Protein AF-X0UJM9-F1 (afdb_monomer_lite)

Radius of gyration: 63.52 Å; chains: 1; bounding box: 131×39×192 Å

InterPro domains:
  IPR027417 P-loop containing nucleoside triphosphate hydrolase [G3DSA:3.40.50.300] (201-277)

Structure (mmCIF, N/CA/C/O backbone):
data_AF-X0UJM9-F1
#
_entry.id   AF-X0UJM9-F1
#
loop_
_atom_site.group_PDB
_atom_site.id
_atom_site.type_symbol
_atom_site.label_atom_id
_atom_site.label_alt_id
_atom_site.label_comp_id
_atom_site.label_asym_id
_atom_site.label_entity_id
_atom_site.label_seq_id
_atom_site.pdbx_PDB_ins_code
_atom_site.Cartn_x
_atom_site.Cartn_y
_atom_site.Cartn_z
_atom_site.occupancy
_atom_site.B_iso_or_equiv
_atom_site.auth_seq_id
_atom_site.auth_comp_id
_atom_site.auth_asym_id
_atom_site.auth_atom_id
_atom_site.pdbx_PDB_model_num
ATOM 1 N N . GLN A 1 1 ? -66.227 -12.690 117.620 1.00 56.62 1 GLN A N 1
ATOM 2 C CA . GLN A 1 1 ? -66.095 -13.631 116.486 1.00 56.62 1 GLN A CA 1
ATOM 3 C C . GLN A 1 1 ? -66.477 -12.975 115.157 1.00 56.62 1 GLN A C 1
ATOM 5 O O . GLN A 1 1 ? -65.558 -12.687 114.407 1.00 56.62 1 GLN A O 1
ATOM 10 N N . LYS A 1 2 ? -67.734 -12.560 114.915 1.00 57.25 2 LYS A N 1
ATOM 11 C CA . LYS A 1 2 ? -68.152 -11.927 113.634 1.00 57.25 2 LYS A CA 1
ATOM 12 C C . LYS A 1 2 ? -67.331 -10.713 113.148 1.00 57.25 2 LYS A C 1
ATOM 14 O O . LYS A 1 2 ? -67.117 -10.568 111.952 1.00 57.25 2 LYS A O 1
ATOM 19 N N . ASN A 1 3 ? -66.859 -9.836 114.043 1.00 60.25 3 ASN A N 1
ATOM 20 C CA . ASN A 1 3 ? -66.036 -8.681 113.637 1.00 60.25 3 ASN A CA 1
ATOM 21 C C . ASN A 1 3 ? -64.613 -9.072 113.204 1.00 60.25 3 ASN A C 1
ATOM 23 O O . ASN A 1 3 ? -64.028 -8.394 112.372 1.00 60.25 3 ASN A O 1
ATOM 27 N N . GLN A 1 4 ? -64.075 -10.168 113.738 1.00 66.31 4 GLN A N 1
ATOM 28 C CA . GLN A 1 4 ? -62.715 -10.628 113.455 1.00 66.31 4 GLN A CA 1
ATOM 29 C C . GLN A 1 4 ? -62.668 -11.429 112.147 1.00 66.31 4 GLN A C 1
ATOM 31 O O . GLN A 1 4 ? -61.762 -11.242 111.348 1.00 66.31 4 GLN A O 1
ATOM 36 N N . GLU A 1 5 ? -63.718 -12.207 111.867 1.00 69.94 5 GLU A N 1
ATOM 37 C CA . GLU A 1 5 ? -63.948 -12.836 110.557 1.00 69.94 5 GLU A CA 1
ATOM 38 C C . GLU A 1 5 ? -64.121 -11.784 109.454 1.00 69.94 5 GLU A C 1
ATOM 40 O O . GLU A 1 5 ? -63.499 -11.879 108.401 1.00 69.94 5 GLU A O 1
ATOM 45 N N . ARG A 1 6 ? -64.888 -10.716 109.712 1.00 71.88 6 ARG A N 1
ATOM 46 C CA . ARG A 1 6 ? -65.046 -9.607 108.761 1.00 71.88 6 ARG A CA 1
ATOM 47 C C . ARG A 1 6 ? -63.727 -8.864 108.508 1.00 71.88 6 ARG A C 1
ATOM 49 O O . ARG A 1 6 ? -63.454 -8.498 107.369 1.00 71.88 6 ARG A O 1
ATOM 56 N N . GLN A 1 7 ? -62.902 -8.662 109.536 1.00 74.12 7 GLN A N 1
ATOM 57 C CA . GLN A 1 7 ? -61.575 -8.058 109.386 1.00 74.12 7 GLN A CA 1
ATOM 58 C C . GLN A 1 7 ? -60.640 -8.951 108.552 1.00 74.12 7 GLN A C 1
ATOM 60 O O . GLN A 1 7 ? -59.977 -8.441 107.656 1.00 74.12 7 GLN A O 1
ATOM 65 N N . ASN A 1 8 ? -60.655 -10.269 108.778 1.00 77.06 8 ASN A N 1
ATOM 66 C CA . ASN A 1 8 ? -59.865 -11.230 108.001 1.00 77.06 8 ASN A CA 1
ATOM 67 C C . ASN A 1 8 ? -60.304 -11.278 106.530 1.00 77.06 8 ASN A C 1
ATOM 69 O O . ASN A 1 8 ? -59.461 -11.162 105.650 1.00 77.06 8 ASN A O 1
ATOM 73 N N . THR A 1 9 ? -61.612 -11.315 106.247 1.00 77.19 9 THR A N 1
ATOM 74 C CA . THR A 1 9 ? -62.108 -11.266 104.854 1.00 77.19 9 THR A CA 1
ATOM 75 C C . THR A 1 9 ? -61.757 -9.954 104.142 1.00 77.19 9 THR A C 1
ATOM 77 O O . THR A 1 9 ? -61.525 -9.947 102.939 1.00 77.19 9 THR A O 1
ATOM 80 N N . LEU A 1 10 ? -61.687 -8.826 104.861 1.00 76.25 10 LEU A N 1
ATOM 81 C CA . LEU A 1 10 ? -61.260 -7.546 104.285 1.00 76.25 10 LEU A CA 1
ATOM 82 C C . LEU A 1 10 ? -59.763 -7.528 103.951 1.00 76.25 10 LEU A C 1
ATOM 84 O O . LEU A 1 10 ? -59.387 -6.917 102.953 1.00 76.25 10 LEU A O 1
ATOM 88 N N . VAL A 1 11 ? -58.932 -8.190 104.762 1.00 81.56 11 VAL A N 1
ATOM 89 C CA . VAL A 1 11 ? -57.497 -8.363 104.492 1.00 81.56 11 VAL A CA 1
ATOM 90 C C . VAL A 1 11 ? -57.291 -9.293 103.295 1.00 81.56 11 VAL A C 1
ATOM 92 O O . VAL A 1 11 ? -56.603 -8.899 102.363 1.00 81.56 11 VAL A O 1
ATOM 95 N N . GLU A 1 12 ? -57.985 -10.432 103.235 1.00 82.06 12 GLU A N 1
ATOM 96 C CA . GLU A 1 12 ? -57.931 -11.358 102.089 1.00 82.06 12 GLU A CA 1
ATOM 97 C C . GLU A 1 12 ? -58.399 -10.696 100.780 1.00 82.06 12 GLU A C 1
ATOM 99 O O . GLU A 1 12 ? -57.785 -10.868 99.730 1.00 82.06 12 GLU A O 1
ATOM 104 N N . ILE A 1 13 ? -59.456 -9.874 100.819 1.00 81.88 13 ILE A N 1
ATOM 105 C CA . ILE A 1 13 ? -59.909 -9.102 99.648 1.00 81.88 13 ILE A CA 1
ATOM 106 C C . ILE A 1 13 ? -58.863 -8.059 99.231 1.00 81.88 13 ILE A C 1
ATOM 108 O O . ILE A 1 13 ? -58.714 -7.791 98.038 1.00 81.88 13 ILE A O 1
ATOM 112 N N . ALA A 1 14 ? -58.167 -7.432 100.182 1.00 80.62 14 ALA A N 1
ATOM 113 C CA . ALA A 1 14 ? -57.110 -6.470 99.881 1.00 80.62 14 ALA A CA 1
ATOM 114 C C . ALA A 1 14 ? -55.867 -7.153 99.286 1.00 80.62 14 ALA A C 1
ATOM 116 O O . ALA A 1 14 ? -55.300 -6.627 98.329 1.00 80.62 14 ALA A O 1
ATOM 117 N N . GLU A 1 15 ? -55.494 -8.329 99.794 1.00 83.44 15 GLU A N 1
ATOM 118 C CA . GLU A 1 15 ? -54.416 -9.170 99.263 1.00 83.44 15 GLU A CA 1
ATOM 119 C C . GLU A 1 15 ? -54.742 -9.655 97.846 1.00 83.44 15 GLU A C 1
ATOM 121 O O . GLU A 1 15 ? -53.976 -9.382 96.925 1.00 83.44 15 GLU A O 1
ATOM 126 N N . LEU A 1 16 ? -55.930 -10.225 97.620 1.00 84.00 16 LEU A N 1
ATOM 127 C CA . LEU A 1 16 ? -56.379 -10.645 96.287 1.00 84.00 16 LEU A CA 1
ATOM 128 C C . LEU A 1 16 ? -56.470 -9.473 95.298 1.00 84.00 16 LEU A C 1
ATOM 130 O O . LEU A 1 16 ? -56.149 -9.627 94.122 1.00 84.00 16 LEU A O 1
ATOM 134 N N . LYS A 1 17 ? -56.879 -8.277 95.748 1.00 85.06 17 LYS A N 1
ATOM 135 C CA . LYS A 1 17 ? -56.858 -7.065 94.909 1.00 85.06 17 LYS A CA 1
ATOM 136 C C . LYS A 1 17 ? -55.439 -6.614 94.573 1.00 85.06 17 LYS A C 1
ATOM 138 O O . LYS A 1 17 ? -55.214 -6.144 93.461 1.00 85.06 17 LYS A O 1
ATOM 143 N N . ALA A 1 18 ? -54.500 -6.728 95.509 1.00 85.06 18 ALA A N 1
ATOM 144 C CA . ALA A 1 18 ? -53.099 -6.401 95.272 1.00 85.06 18 ALA A CA 1
ATOM 145 C C . ALA A 1 18 ? -52.445 -7.404 94.308 1.00 85.06 18 ALA A C 1
ATOM 147 O O . ALA A 1 18 ? -51.739 -6.985 93.392 1.00 85.06 18 ALA A O 1
ATOM 148 N N . GLU A 1 19 ? -52.734 -8.698 94.456 1.00 87.12 19 GLU A N 1
ATOM 149 C CA . GLU A 1 19 ? -52.296 -9.756 93.538 1.00 87.12 19 GLU A CA 1
ATOM 150 C C . GLU A 1 19 ? -52.898 -9.586 92.139 1.00 87.12 19 GLU A C 1
ATOM 152 O O . GLU A 1 19 ? -52.181 -9.684 91.143 1.00 87.12 19 GLU A O 1
ATOM 157 N N . PHE A 1 20 ? -54.188 -9.250 92.044 1.00 87.62 20 PHE A N 1
ATOM 158 C CA . PHE A 1 20 ? -54.844 -8.956 90.771 1.00 87.62 20 PHE A CA 1
ATOM 159 C C . PHE A 1 20 ? -54.223 -7.733 90.085 1.00 87.62 20 PHE A C 1
ATOM 161 O O . PHE A 1 20 ? -53.861 -7.812 88.916 1.00 87.62 20 PHE A O 1
ATOM 168 N N . ALA A 1 21 ? -54.006 -6.636 90.817 1.00 86.69 21 ALA A N 1
ATOM 169 C CA . ALA A 1 21 ? -53.351 -5.443 90.280 1.00 86.69 21 ALA A CA 1
ATOM 170 C C . ALA A 1 21 ? -51.884 -5.700 89.882 1.00 86.69 21 ALA A C 1
ATOM 172 O O . ALA A 1 21 ? -51.385 -5.105 88.927 1.00 86.69 21 ALA A O 1
ATOM 173 N N . ALA A 1 22 ? -51.177 -6.580 90.597 1.00 88.00 22 ALA A N 1
ATOM 174 C CA . ALA A 1 22 ? -49.827 -7.004 90.235 1.00 88.00 22 ALA A CA 1
ATOM 175 C C . ALA A 1 22 ? -49.824 -7.849 88.951 1.00 88.00 22 ALA A C 1
ATOM 177 O O . ALA A 1 22 ? -48.997 -7.611 88.072 1.00 88.00 22 ALA A O 1
ATOM 178 N N . SER A 1 23 ? -50.773 -8.779 88.813 1.00 84.69 23 SER A N 1
ATOM 179 C CA . SER A 1 23 ? -50.968 -9.585 87.604 1.00 84.69 23 SER A CA 1
ATOM 180 C C . SER A 1 23 ? -51.372 -8.720 86.405 1.00 84.69 23 SER A C 1
ATOM 182 O O . SER A 1 23 ? -50.768 -8.833 85.342 1.00 84.69 23 SER A O 1
ATOM 184 N N . GLU A 1 24 ? -52.298 -7.769 86.574 1.00 90.19 24 GLU A N 1
ATOM 185 C CA . GLU A 1 24 ? -52.669 -6.813 85.521 1.00 90.19 24 GLU A CA 1
ATOM 186 C C . GLU A 1 24 ? -51.458 -6.009 85.038 1.00 90.19 24 GLU A C 1
ATOM 188 O O . GLU A 1 24 ? -51.195 -5.975 83.835 1.00 90.19 24 GLU A O 1
ATOM 193 N N . ARG A 1 25 ? -50.649 -5.459 85.955 1.00 88.62 25 ARG A N 1
ATOM 194 C CA . ARG A 1 25 ? -49.406 -4.756 85.595 1.00 88.62 25 ARG A CA 1
ATOM 195 C C . ARG A 1 25 ? -48.421 -5.659 84.857 1.00 88.62 25 ARG A C 1
ATOM 197 O O . ARG A 1 25 ? -47.847 -5.230 83.861 1.00 88.62 25 ARG A O 1
ATOM 204 N N . GLN A 1 26 ? -48.255 -6.909 85.292 1.00 90.31 26 GLN A N 1
ATOM 205 C CA . GLN A 1 26 ? -47.412 -7.879 84.588 1.00 90.31 26 GLN A CA 1
ATOM 206 C C . GLN A 1 26 ? -47.940 -8.180 83.180 1.00 90.31 26 GLN A C 1
ATOM 208 O O . GLN A 1 26 ? -47.148 -8.274 82.243 1.00 90.31 26 GLN A O 1
ATOM 213 N N . THR A 1 27 ? -49.260 -8.287 82.995 1.00 91.00 27 THR A N 1
ATOM 214 C CA . THR A 1 27 ? -49.851 -8.491 81.665 1.00 91.00 27 THR A CA 1
ATOM 215 C C . THR A 1 27 ? -49.714 -7.262 80.768 1.00 91.00 27 THR A C 1
ATOM 217 O O . THR A 1 27 ? -49.455 -7.420 79.577 1.00 91.00 27 THR A O 1
ATOM 220 N N . GLU A 1 28 ? -49.831 -6.045 81.304 1.00 91.94 28 GLU A N 1
ATOM 221 C CA . GLU A 1 28 ? -49.600 -4.807 80.549 1.00 91.94 28 GLU A CA 1
ATOM 222 C C . GLU A 1 28 ? -48.129 -4.633 80.167 1.00 91.94 28 GLU A C 1
ATOM 224 O O . GLU A 1 28 ? -47.830 -4.289 79.024 1.00 91.94 28 GLU A O 1
ATOM 229 N N . GLU A 1 29 ? -47.197 -4.921 81.076 1.00 91.62 29 GLU A N 1
ATOM 230 C CA . GLU A 1 29 ? -45.766 -4.926 80.769 1.00 91.62 29 GLU A CA 1
ATOM 231 C C . GLU A 1 29 ? -45.414 -5.991 79.727 1.00 91.62 29 GLU A C 1
ATOM 233 O O . GLU A 1 29 ? -44.654 -5.714 78.798 1.00 91.62 29 GLU A O 1
ATOM 238 N N . ALA A 1 30 ? -45.989 -7.193 79.837 1.00 90.50 30 ALA A N 1
ATOM 239 C CA . ALA A 1 30 ? -45.804 -8.254 78.854 1.00 90.50 30 ALA A CA 1
ATOM 240 C C . ALA A 1 30 ? -46.363 -7.858 77.480 1.00 90.50 30 ALA A C 1
ATOM 242 O O . ALA A 1 30 ? -45.681 -8.063 76.477 1.00 90.50 30 ALA A O 1
ATOM 243 N N . LYS A 1 31 ? -47.548 -7.232 77.424 1.00 93.19 31 LYS A N 1
ATOM 244 C CA . LYS A 1 31 ? -48.132 -6.701 76.180 1.00 93.19 31 LYS A CA 1
ATOM 245 C C . LYS A 1 31 ? -47.245 -5.634 75.544 1.00 93.19 31 LYS A C 1
ATOM 247 O O . LYS A 1 31 ? -46.933 -5.754 74.366 1.00 93.19 31 LYS A O 1
ATOM 252 N N . ARG A 1 32 ? -46.758 -4.657 76.319 1.00 92.25 32 ARG A N 1
ATOM 253 C CA . ARG A 1 32 ? -45.839 -3.620 75.811 1.00 92.25 32 ARG A CA 1
ATOM 254 C C . ARG A 1 32 ? -44.532 -4.207 75.286 1.00 92.25 32 ARG A C 1
ATOM 256 O O . ARG A 1 32 ? -44.039 -3.771 74.252 1.00 92.25 32 ARG A O 1
ATOM 263 N N . ARG A 1 33 ? -43.973 -5.217 75.965 1.00 92.81 33 ARG A N 1
ATOM 264 C CA . ARG A 1 33 ? -42.797 -5.945 75.458 1.00 92.81 33 ARG A CA 1
ATOM 265 C C . ARG A 1 33 ? -43.118 -6.665 74.152 1.00 92.81 33 ARG A C 1
ATOM 267 O O . ARG A 1 33 ? -42.305 -6.627 73.241 1.00 92.81 33 ARG A O 1
ATOM 274 N N . MET A 1 34 ? -44.286 -7.298 74.053 1.00 92.38 34 MET A N 1
ATOM 275 C CA . MET A 1 34 ? -44.713 -8.014 72.851 1.00 92.38 34 MET A CA 1
ATOM 276 C C . MET A 1 34 ? -44.910 -7.071 71.656 1.00 92.38 34 MET A C 1
ATOM 278 O O . MET A 1 34 ? -44.472 -7.400 70.558 1.00 92.38 34 MET A O 1
ATOM 282 N N . GLU A 1 35 ? -45.480 -5.883 71.876 1.00 94.00 35 GLU A N 1
ATOM 283 C CA . GLU A 1 35 ? -45.574 -4.816 70.868 1.00 94.00 35 GLU A CA 1
ATOM 284 C C . GLU A 1 35 ? -44.183 -4.331 70.434 1.00 94.00 35 GLU A C 1
ATOM 286 O O . GLU A 1 35 ? -43.892 -4.317 69.242 1.00 94.00 35 GLU A O 1
ATOM 291 N N . MET A 1 36 ? -43.275 -4.054 71.379 1.00 91.62 36 MET A N 1
ATOM 292 C CA . MET A 1 36 ? -41.888 -3.681 71.058 1.00 91.62 36 MET A CA 1
ATOM 293 C C . MET A 1 36 ? -41.146 -4.765 70.263 1.00 91.62 36 MET A C 1
ATOM 295 O O . MET A 1 36 ? -40.407 -4.448 69.332 1.00 91.62 36 MET A O 1
ATOM 299 N N . PHE A 1 37 ? -41.330 -6.044 70.608 1.00 92.25 37 PHE A N 1
ATOM 300 C CA . PHE A 1 37 ? -40.738 -7.153 69.858 1.00 92.25 37 PHE A CA 1
ATOM 301 C C . PHE A 1 37 ? -41.329 -7.269 68.452 1.00 92.25 37 PHE A C 1
ATOM 303 O O . PHE A 1 37 ? -40.573 -7.466 67.507 1.00 92.25 37 PHE A O 1
ATOM 310 N N . SER A 1 38 ? -42.645 -7.102 68.302 1.00 93.62 38 SER A N 1
ATOM 311 C CA . SER A 1 38 ? -43.326 -7.056 67.001 1.00 93.62 38 SER A CA 1
ATOM 312 C C . SER A 1 38 ? -42.773 -5.938 66.114 1.00 93.62 38 SER A C 1
ATOM 314 O O . SER A 1 38 ? -42.437 -6.178 64.953 1.00 93.62 38 SER A O 1
ATOM 316 N N . ASP A 1 39 ? -42.635 -4.730 66.662 1.00 93.50 39 ASP A N 1
ATOM 317 C CA . ASP A 1 39 ? -42.118 -3.573 65.929 1.00 93.50 39 ASP A CA 1
ATOM 318 C C . ASP A 1 39 ? -40.651 -3.774 65.530 1.00 93.50 39 ASP A C 1
ATOM 320 O O . ASP A 1 39 ? -40.285 -3.536 64.377 1.00 93.50 39 ASP A O 1
ATOM 324 N N . SER A 1 40 ? -39.827 -4.305 66.439 1.00 92.25 40 SER A N 1
ATOM 325 C CA . SER A 1 40 ? -38.435 -4.664 66.148 1.00 92.25 40 SER A CA 1
ATOM 326 C C . SER A 1 40 ? -38.328 -5.754 65.077 1.00 92.25 40 SER A C 1
ATOM 328 O O . SER A 1 40 ? -37.468 -5.664 64.202 1.00 92.25 40 SER A O 1
ATOM 330 N N . GLU A 1 41 ? -39.198 -6.766 65.100 1.00 93.81 41 GLU A N 1
ATOM 331 C CA . GLU A 1 41 ? -39.221 -7.830 64.093 1.00 93.81 41 GLU A CA 1
ATOM 332 C C . GLU A 1 41 ? -39.653 -7.285 62.721 1.00 93.81 41 GLU A C 1
ATOM 334 O O . GLU A 1 41 ? -39.105 -7.671 61.685 1.00 93.81 41 GLU A O 1
ATOM 339 N N . ALA A 1 42 ? -40.610 -6.353 62.699 1.00 93.56 42 ALA A N 1
ATOM 340 C CA . ALA A 1 42 ? -41.046 -5.675 61.485 1.00 93.56 42 ALA A CA 1
ATOM 341 C C . ALA A 1 42 ? -39.942 -4.780 60.900 1.00 93.56 42 ALA A C 1
ATOM 343 O O . ALA A 1 42 ? -39.724 -4.788 59.686 1.00 93.56 42 ALA A O 1
ATOM 344 N N . GLU A 1 43 ? -39.225 -4.035 61.742 1.00 93.50 43 GLU A N 1
ATOM 345 C CA . GLU A 1 43 ? -38.093 -3.207 61.327 1.00 93.50 43 GLU A CA 1
ATOM 346 C C . GLU A 1 43 ? -36.944 -4.069 60.789 1.00 93.50 43 GLU A C 1
ATOM 348 O O . GLU A 1 43 ? -36.417 -3.793 59.711 1.00 93.50 43 GLU A O 1
ATOM 353 N N . GLN A 1 44 ? -36.636 -5.183 61.456 1.00 93.25 44 GLN A N 1
ATOM 354 C CA . GLN A 1 44 ? -35.601 -6.114 61.013 1.00 93.25 44 GLN A CA 1
ATOM 355 C C . GLN A 1 44 ? -35.953 -6.810 59.690 1.00 93.25 44 GLN A C 1
ATOM 357 O O . GLN A 1 44 ? -35.100 -6.952 58.818 1.00 93.25 44 GLN A O 1
ATOM 362 N N . LYS A 1 45 ? -37.225 -7.168 59.471 1.00 94.19 45 LYS A N 1
ATOM 363 C CA . LYS A 1 45 ? -37.685 -7.683 58.168 1.00 94.19 45 LYS A CA 1
ATOM 364 C C . LYS A 1 45 ? -37.548 -6.645 57.053 1.00 94.19 45 LYS A C 1
ATOM 366 O O . LYS A 1 45 ? -37.216 -7.007 55.925 1.00 94.19 45 LYS A O 1
ATOM 371 N N . ARG A 1 46 ? -37.794 -5.360 57.341 1.00 94.12 46 ARG A N 1
ATOM 372 C CA . ARG A 1 46 ? -37.624 -4.273 56.359 1.00 94.12 46 ARG A CA 1
ATOM 373 C C . ARG A 1 46 ? -36.158 -4.058 55.999 1.00 94.12 46 ARG A C 1
ATOM 375 O O . ARG A 1 46 ? -35.854 -3.930 54.816 1.00 94.12 46 ARG A O 1
ATOM 382 N N . THR A 1 47 ? -35.261 -4.043 56.984 1.00 94.00 47 THR A N 1
ATOM 383 C CA . THR A 1 47 ? -33.821 -3.883 56.732 1.00 94.00 47 THR A CA 1
ATOM 384 C C . THR A 1 47 ? -33.244 -5.088 55.996 1.00 94.00 47 THR A C 1
ATOM 386 O O . THR A 1 47 ? -32.472 -4.909 55.058 1.00 94.00 47 THR A O 1
ATOM 389 N N . GLU A 1 48 ? -33.677 -6.307 56.327 1.00 94.38 48 GLU A N 1
ATOM 390 C CA . GLU A 1 48 ? -33.268 -7.513 55.605 1.00 94.38 48 GLU A CA 1
ATOM 391 C C . GLU A 1 48 ? -33.770 -7.506 54.152 1.00 94.38 48 GLU A C 1
ATOM 393 O O . GLU A 1 48 ? -33.019 -7.843 53.238 1.00 94.38 48 GLU A O 1
ATOM 398 N N . ALA A 1 49 ? -35.013 -7.077 53.910 1.00 94.19 49 ALA A N 1
ATOM 399 C CA . ALA A 1 49 ? -35.544 -6.936 52.556 1.00 94.19 49 ALA A CA 1
ATOM 400 C C . ALA A 1 49 ? -34.775 -5.885 51.735 1.00 94.19 49 ALA A C 1
ATOM 402 O O . ALA A 1 49 ? -34.456 -6.141 50.574 1.00 94.19 49 ALA A O 1
ATOM 403 N N . ALA A 1 50 ? -34.436 -4.740 52.338 1.00 94.69 50 ALA A N 1
ATOM 404 C CA . ALA A 1 50 ? -33.622 -3.710 51.696 1.00 94.69 50 ALA A CA 1
ATOM 405 C C . ALA A 1 50 ? -32.216 -4.232 51.354 1.00 94.69 50 ALA A C 1
ATOM 407 O O . ALA A 1 50 ? -31.785 -4.121 50.209 1.00 94.69 50 ALA A O 1
ATOM 408 N N . ALA A 1 51 ? -31.549 -4.899 52.302 1.00 93.81 51 ALA A N 1
ATOM 409 C CA . ALA A 1 51 ? -30.233 -5.496 52.083 1.00 93.81 51 ALA A CA 1
ATOM 410 C C . ALA A 1 51 ? -30.256 -6.590 51.000 1.00 93.81 51 ALA A C 1
ATOM 412 O O . ALA A 1 51 ? -29.336 -6.684 50.190 1.00 93.81 51 ALA A O 1
ATOM 413 N N . ARG A 1 52 ? -31.320 -7.405 50.941 1.00 95.25 52 ARG A N 1
ATOM 414 C CA . ARG A 1 52 ? -31.505 -8.402 49.872 1.00 95.25 52 ARG A CA 1
ATOM 415 C C . ARG A 1 52 ? -31.681 -7.749 48.504 1.00 95.25 52 ARG A C 1
ATOM 417 O O . ARG A 1 52 ? -31.118 -8.250 47.535 1.00 95.25 52 ARG A O 1
ATOM 424 N N . TYR A 1 53 ? -32.432 -6.652 48.422 1.00 94.75 53 TYR A N 1
ATOM 425 C CA . TYR A 1 53 ? -32.613 -5.913 47.173 1.00 94.75 53 TYR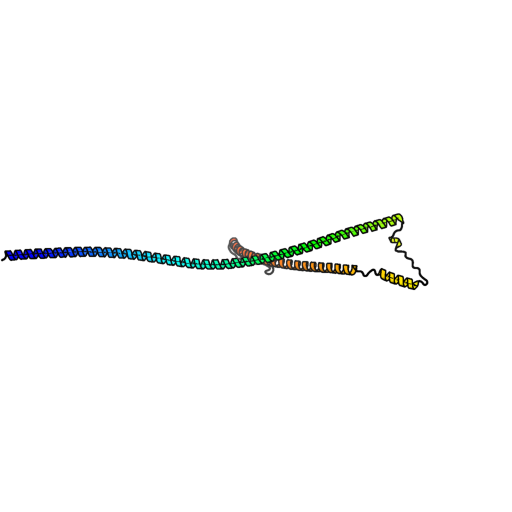 A CA 1
ATOM 426 C C . TYR A 1 53 ? -31.293 -5.300 46.688 1.00 94.75 53 TYR A C 1
ATOM 428 O O . TYR A 1 53 ? -30.920 -5.495 45.534 1.00 94.75 53 TYR A O 1
ATOM 436 N N . GLU A 1 54 ? -30.542 -4.642 47.575 1.00 95.38 54 GLU A N 1
ATOM 437 C CA . GLU A 1 54 ? -29.219 -4.087 47.253 1.00 95.38 54 GLU A CA 1
ATOM 438 C C . GLU A 1 54 ? -28.227 -5.175 46.818 1.00 95.38 54 GLU A C 1
ATOM 440 O O . GLU A 1 54 ? -27.493 -4.992 45.847 1.00 95.38 54 GLU A O 1
ATOM 445 N N . ALA A 1 55 ? -28.231 -6.335 47.482 1.00 94.56 55 ALA A N 1
ATOM 446 C CA . ALA A 1 55 ? -27.392 -7.467 47.094 1.00 94.56 55 ALA A CA 1
ATOM 447 C C . ALA A 1 55 ? -27.760 -8.016 45.705 1.00 94.56 55 ALA A C 1
ATOM 449 O O . ALA A 1 55 ? -26.873 -8.375 44.928 1.00 94.56 55 ALA A O 1
ATOM 450 N N . GLN A 1 56 ? -29.053 -8.067 45.376 1.00 95.81 56 GLN A N 1
ATOM 451 C CA . GLN A 1 56 ? -29.520 -8.515 44.067 1.00 95.81 56 GLN A CA 1
ATOM 452 C C . GLN A 1 56 ? -29.142 -7.522 42.959 1.00 95.81 56 GLN A C 1
ATOM 454 O O . GLN A 1 56 ? -28.670 -7.946 41.904 1.00 95.81 56 GLN A O 1
ATOM 459 N N . ASP A 1 57 ? -29.286 -6.219 43.206 1.00 95.94 57 ASP A N 1
ATOM 460 C CA . ASP A 1 57 ? -28.899 -5.168 42.259 1.00 95.94 57 ASP A CA 1
ATOM 461 C C . ASP A 1 57 ? -27.377 -5.152 42.028 1.00 95.94 57 ASP A C 1
ATOM 463 O O . ASP A 1 57 ? -26.904 -5.136 40.889 1.00 95.94 57 ASP A O 1
ATOM 467 N N . ALA A 1 58 ? -26.589 -5.287 43.101 1.00 94.56 58 ALA A N 1
ATOM 468 C CA . ALA A 1 58 ? -25.138 -5.426 43.012 1.00 94.56 58 ALA A CA 1
ATOM 469 C C . ALA A 1 58 ? -24.725 -6.679 42.220 1.00 94.56 58 ALA A C 1
ATOM 471 O O . ALA A 1 58 ? -23.828 -6.601 41.380 1.00 94.56 58 ALA A O 1
ATOM 472 N N . SER A 1 59 ? -25.394 -7.818 42.437 1.00 95.75 59 SER A N 1
ATOM 473 C CA . SER A 1 59 ? -25.150 -9.050 41.674 1.00 95.75 59 SER A CA 1
ATOM 474 C C . SER A 1 59 ? -25.442 -8.863 40.185 1.00 95.75 59 SER A C 1
ATOM 476 O O . SER A 1 59 ? -24.618 -9.233 39.350 1.00 95.75 59 SER A O 1
ATOM 478 N N . ALA A 1 60 ? -26.571 -8.235 39.841 1.00 95.62 60 ALA A N 1
ATOM 479 C CA . ALA A 1 60 ? -26.921 -7.943 38.453 1.00 95.62 60 ALA A CA 1
ATOM 480 C C . ALA A 1 60 ? -25.886 -7.017 37.791 1.00 95.62 60 ALA A C 1
ATOM 482 O O . ALA A 1 60 ? -25.479 -7.242 36.649 1.00 95.62 60 ALA A O 1
ATOM 483 N N . LYS A 1 61 ? -25.389 -6.012 38.525 1.00 95.56 61 LYS A N 1
ATOM 484 C CA . LYS A 1 61 ? -24.342 -5.113 38.027 1.00 95.56 61 LYS A CA 1
ATOM 485 C C . LYS A 1 61 ? -23.008 -5.825 37.814 1.00 95.56 61 LYS A C 1
ATOM 487 O O . LYS A 1 61 ? -22.317 -5.545 36.834 1.00 95.56 61 LYS A O 1
ATOM 492 N N . ILE A 1 62 ? -22.645 -6.749 38.703 1.00 95.81 62 ILE A N 1
ATOM 493 C CA . ILE A 1 62 ? -21.445 -7.580 38.552 1.00 95.81 62 ILE A CA 1
ATOM 494 C C . ILE A 1 62 ? -21.560 -8.446 37.297 1.00 95.81 62 ILE A C 1
ATOM 496 O O . ILE A 1 62 ? -20.615 -8.488 36.511 1.00 95.81 62 ILE A O 1
ATOM 500 N N . GLU A 1 63 ? -22.701 -9.094 37.063 1.00 95.44 63 GLU A N 1
ATOM 501 C CA . GLU A 1 63 ? -22.920 -9.906 35.859 1.00 95.44 63 GLU A CA 1
ATOM 502 C C . GLU A 1 63 ? -22.810 -9.073 34.574 1.00 95.44 63 GLU A C 1
ATOM 504 O O . GLU A 1 63 ? -22.108 -9.470 33.639 1.00 95.44 63 GLU A O 1
ATOM 509 N N . GLU A 1 64 ? -23.419 -7.884 34.548 1.00 95.38 64 GLU A N 1
ATOM 510 C CA . GLU A 1 64 ? -23.327 -6.951 33.419 1.00 95.38 64 GLU A CA 1
ATOM 511 C C . GLU A 1 64 ? -21.871 -6.547 33.137 1.00 95.38 64 GLU A C 1
ATOM 513 O O . GLU A 1 64 ? -21.399 -6.642 32.000 1.00 95.38 64 GLU A O 1
ATOM 518 N N . LEU A 1 65 ? -21.129 -6.144 34.175 1.00 95.25 65 LEU A N 1
ATOM 519 C CA . LEU A 1 65 ? -19.724 -5.757 34.049 1.00 95.25 65 LEU A CA 1
ATOM 520 C C . LEU A 1 65 ? -18.850 -6.931 33.603 1.00 95.25 65 LEU A C 1
ATOM 522 O O . LEU A 1 65 ? -17.978 -6.753 32.754 1.00 95.25 65 LEU A O 1
ATOM 526 N N . THR A 1 66 ? -19.102 -8.133 34.120 1.00 96.19 66 THR A N 1
ATOM 527 C CA . THR A 1 66 ? -18.348 -9.340 33.754 1.00 96.19 66 THR A CA 1
ATOM 528 C C . THR A 1 66 ? -18.576 -9.697 32.284 1.00 96.19 66 THR A C 1
ATOM 530 O O . THR A 1 66 ? -17.621 -9.973 31.556 1.00 96.19 66 THR A O 1
ATOM 533 N N . CYS A 1 67 ? -19.822 -9.601 31.807 1.00 95.75 67 CYS A N 1
ATOM 534 C CA . CYS A 1 67 ? -20.153 -9.766 30.393 1.00 95.75 67 CYS A CA 1
ATOM 535 C C . CYS A 1 67 ? -19.444 -8.712 29.522 1.00 95.75 67 CYS A C 1
ATOM 537 O O . CYS A 1 67 ? -18.814 -9.053 28.517 1.00 95.75 67 CYS A O 1
ATOM 539 N N . GLY A 1 68 ? -19.465 -7.442 29.942 1.00 96.25 68 GLY A N 1
ATOM 540 C CA . GLY A 1 68 ? -18.763 -6.359 29.251 1.00 96.25 68 GLY A CA 1
ATOM 541 C C . GLY A 1 68 ? -17.245 -6.568 29.183 1.00 96.25 68 GLY A C 1
ATOM 542 O O . GLY A 1 68 ? -16.632 -6.335 28.139 1.00 96.25 68 GLY A O 1
ATOM 543 N N . MET A 1 69 ? -16.629 -7.066 30.259 1.00 95.19 69 MET A N 1
ATOM 544 C CA . MET A 1 69 ? -15.201 -7.393 30.288 1.00 95.19 69 MET A CA 1
ATOM 545 C C . MET A 1 69 ? -14.848 -8.519 29.313 1.00 95.19 69 MET A C 1
ATOM 547 O O . MET A 1 69 ? -13.854 -8.401 28.592 1.00 95.19 69 MET A O 1
ATOM 551 N N . GLU A 1 70 ? -15.658 -9.579 29.234 1.00 95.31 70 GLU A N 1
ATOM 552 C CA . GLU A 1 70 ? -15.393 -10.679 28.299 1.00 95.31 70 GLU A CA 1
ATOM 553 C C . GLU A 1 70 ? -15.554 -10.219 26.839 1.00 95.31 70 GLU A C 1
ATOM 555 O O . GLU A 1 70 ? -14.710 -10.525 25.995 1.00 95.31 70 GLU A O 1
ATOM 560 N N . GLN A 1 71 ? -16.557 -9.384 26.543 1.00 95.75 71 GLN A N 1
ATOM 561 C CA . GLN A 1 71 ? -16.719 -8.776 25.215 1.00 95.75 71 GLN A CA 1
ATOM 562 C C . GLN A 1 71 ? -15.522 -7.895 24.826 1.00 95.75 71 GLN A C 1
ATOM 564 O O . GLN A 1 71 ? -15.009 -7.994 23.706 1.00 95.75 71 GLN A O 1
ATOM 569 N N . LEU A 1 72 ? -15.042 -7.048 25.743 1.00 94.75 72 LEU A N 1
ATOM 570 C CA . LEU A 1 72 ? -13.866 -6.204 25.509 1.00 94.75 72 LEU A CA 1
ATOM 571 C C . LEU A 1 72 ? -12.599 -7.034 25.286 1.00 94.75 72 LEU A C 1
ATOM 573 O O . LEU A 1 72 ? -11.772 -6.686 24.441 1.00 94.75 72 LEU A O 1
ATOM 577 N N . LYS A 1 73 ? -12.455 -8.148 26.004 1.00 96.12 73 LYS A N 1
ATOM 578 C CA . LYS A 1 73 ? -11.329 -9.071 25.862 1.00 96.12 73 LYS A CA 1
ATOM 579 C C . LYS A 1 73 ? -11.321 -9.755 24.496 1.00 96.12 73 LYS A C 1
ATOM 581 O O . LYS A 1 73 ? -10.279 -9.749 23.843 1.00 96.12 73 LYS A O 1
ATOM 586 N N . VAL A 1 74 ? -12.463 -10.267 24.030 1.00 96.81 74 VAL A N 1
ATOM 587 C CA . VAL A 1 74 ? -12.590 -10.844 22.677 1.00 96.81 74 VAL A CA 1
ATOM 588 C C . VAL A 1 74 ? -12.258 -9.792 21.618 1.00 96.81 74 VAL A C 1
ATOM 590 O O . VAL A 1 74 ? -11.406 -10.017 20.761 1.00 96.81 74 VAL A O 1
ATOM 593 N N . ARG A 1 75 ? -12.832 -8.590 21.737 1.00 96.19 75 ARG A N 1
ATOM 594 C CA . ARG A 1 75 ? -12.574 -7.496 20.793 1.00 96.19 75 ARG A CA 1
ATOM 595 C C . ARG A 1 75 ? -11.104 -7.072 20.768 1.00 96.19 75 ARG A C 1
ATOM 597 O O . ARG A 1 75 ? -10.576 -6.786 19.698 1.00 96.19 75 ARG A O 1
ATOM 604 N N . SER A 1 76 ? -10.435 -7.055 21.921 1.00 95.75 76 SER A N 1
ATOM 605 C CA . SER A 1 76 ? -8.996 -6.784 22.027 1.00 95.75 76 SER A CA 1
ATOM 606 C C . SER A 1 76 ? -8.157 -7.856 21.321 1.00 95.75 76 SER A C 1
ATOM 608 O O . SER A 1 76 ? -7.222 -7.528 20.591 1.00 95.75 76 SER A O 1
ATOM 610 N N . GLN A 1 77 ? -8.523 -9.134 21.463 1.00 96.38 77 GLN A N 1
ATOM 611 C CA . GLN A 1 77 ? -7.852 -10.235 20.766 1.00 96.38 77 GLN A CA 1
ATOM 612 C C . GLN A 1 77 ? -8.033 -10.157 19.245 1.00 96.38 77 GLN A C 1
ATOM 614 O O . GLN A 1 77 ? -7.071 -10.368 18.506 1.00 96.38 77 GLN A O 1
ATOM 619 N N . ASP A 1 78 ? -9.225 -9.807 18.764 1.00 95.81 78 ASP A N 1
ATOM 620 C CA . ASP A 1 78 ? -9.475 -9.646 17.328 1.00 95.81 78 ASP A CA 1
ATOM 621 C C . ASP A 1 78 ? -8.748 -8.420 16.752 1.00 95.81 78 ASP A C 1
ATOM 623 O O . ASP A 1 78 ? -8.160 -8.483 15.668 1.00 95.81 78 ASP A O 1
ATOM 627 N N . LEU A 1 79 ? -8.690 -7.318 17.506 1.00 95.88 79 LEU A N 1
ATOM 628 C CA . LEU A 1 79 ? -7.863 -6.152 17.171 1.00 95.88 79 LEU A CA 1
ATOM 629 C C . LEU A 1 79 ? -6.371 -6.502 17.110 1.00 95.88 79 LEU A C 1
ATOM 631 O O . LEU A 1 79 ? -5.668 -6.040 16.214 1.00 95.88 79 LEU A O 1
ATOM 635 N N . ALA A 1 80 ? -5.877 -7.343 18.019 1.00 96.06 80 ALA A N 1
ATOM 636 C CA . ALA A 1 80 ? -4.490 -7.794 17.993 1.00 96.06 80 ALA A CA 1
ATOM 637 C C . ALA A 1 80 ? -4.184 -8.653 16.752 1.00 96.06 80 ALA A C 1
ATOM 639 O O . ALA A 1 80 ? -3.162 -8.434 16.103 1.00 96.06 80 ALA A O 1
ATOM 640 N N . LYS A 1 81 ? -5.080 -9.579 16.381 1.00 96.25 81 LYS A N 1
ATOM 641 C CA . LYS A 1 81 ? -4.937 -10.399 15.162 1.00 96.25 81 LYS A CA 1
ATOM 642 C C . LYS A 1 81 ? -4.936 -9.540 13.899 1.00 96.25 81 LYS A C 1
ATOM 644 O O . LYS A 1 81 ? -4.026 -9.636 13.086 1.00 96.25 81 LYS A O 1
ATOM 649 N N . THR A 1 82 ? -5.917 -8.649 13.771 1.00 95.75 82 THR A N 1
ATOM 650 C CA . THR A 1 82 ? -6.021 -7.758 12.603 1.00 95.75 82 THR A CA 1
ATOM 651 C C . THR A 1 82 ? -4.826 -6.814 12.489 1.00 95.75 82 THR A C 1
ATOM 653 O O . THR A 1 82 ? -4.362 -6.551 11.380 1.00 95.75 82 THR A O 1
ATOM 656 N N . LYS A 1 83 ? -4.279 -6.340 13.616 1.00 96.62 83 LYS A N 1
ATOM 657 C CA . LYS A 1 83 ? -3.040 -5.558 13.634 1.00 96.62 83 LYS A CA 1
ATOM 658 C C . LYS A 1 83 ? -1.853 -6.357 13.085 1.00 96.62 83 LYS A C 1
ATOM 660 O O . LYS A 1 83 ? -1.138 -5.830 12.238 1.00 96.62 83 LYS A O 1
ATOM 665 N N . LEU A 1 84 ? -1.665 -7.602 13.526 1.00 97.12 84 LEU A N 1
ATOM 666 C CA . LEU A 1 84 ? -0.581 -8.464 13.038 1.00 97.12 84 LEU A CA 1
ATOM 667 C C . LEU A 1 84 ? -0.695 -8.725 11.528 1.00 97.12 84 LEU A C 1
ATOM 669 O O . LEU A 1 84 ? 0.286 -8.553 10.807 1.00 97.12 84 LEU A O 1
ATOM 673 N N . ASP A 1 85 ? -1.897 -9.029 11.031 1.00 95.88 85 ASP A N 1
ATOM 674 C CA . ASP A 1 85 ? -2.132 -9.239 9.596 1.00 95.88 85 ASP A CA 1
ATOM 675 C C . ASP A 1 85 ? -1.819 -7.982 8.766 1.00 95.88 85 ASP A C 1
ATOM 677 O O . ASP A 1 85 ? -1.294 -8.060 7.650 1.00 95.88 85 ASP A O 1
ATOM 681 N N . LEU A 1 86 ? -2.160 -6.798 9.289 1.00 95.88 86 LEU A N 1
ATOM 682 C CA . LEU A 1 86 ? -1.862 -5.522 8.637 1.00 95.88 86 LEU A CA 1
ATOM 683 C C . LEU A 1 86 ? -0.361 -5.216 8.641 1.00 95.88 86 LEU A C 1
ATOM 685 O O . LEU A 1 86 ? 0.159 -4.753 7.624 1.00 95.88 86 LEU A O 1
ATOM 689 N N . GLU A 1 87 ? 0.339 -5.494 9.741 1.00 96.38 87 GLU A N 1
ATOM 690 C CA . GLU A 1 87 ? 1.795 -5.350 9.834 1.00 96.38 87 GLU A CA 1
ATOM 691 C C . GLU A 1 87 ? 2.515 -6.292 8.859 1.00 96.38 87 GLU A C 1
ATOM 693 O O . GLU A 1 87 ? 3.456 -5.878 8.176 1.00 96.38 87 GLU A O 1
ATOM 698 N N . GLU A 1 88 ? 2.039 -7.529 8.706 1.00 96.75 88 GLU A N 1
ATOM 699 C CA . GLU A 1 88 ? 2.599 -8.476 7.743 1.00 96.75 88 GLU A CA 1
ATOM 700 C C . GLU A 1 88 ? 2.387 -8.006 6.296 1.00 96.75 88 GLU A C 1
ATOM 702 O O . GLU A 1 88 ? 3.340 -7.946 5.511 1.00 96.75 88 GLU A O 1
ATOM 707 N N . LYS A 1 89 ? 1.169 -7.573 5.945 1.00 95.69 89 LYS A N 1
ATOM 708 C CA . LYS A 1 89 ? 0.870 -7.006 4.617 1.00 95.69 89 LYS A CA 1
ATOM 709 C C . LYS A 1 89 ? 1.707 -5.760 4.324 1.00 95.69 89 LYS A C 1
ATOM 711 O O . LYS A 1 89 ? 2.202 -5.605 3.204 1.00 95.69 89 LYS A O 1
ATOM 716 N N . ALA A 1 90 ? 1.899 -4.889 5.314 1.00 96.19 90 ALA A N 1
ATOM 717 C CA . ALA A 1 90 ? 2.739 -3.701 5.184 1.00 96.19 90 ALA A CA 1
ATOM 718 C C . ALA A 1 90 ? 4.209 -4.073 4.931 1.00 96.19 90 ALA A C 1
ATOM 720 O O . ALA A 1 90 ? 4.836 -3.518 4.025 1.00 96.19 90 ALA A O 1
ATOM 721 N N . ASN A 1 91 ? 4.739 -5.060 5.658 1.00 96.44 91 ASN A N 1
ATOM 722 C CA . ASN A 1 91 ? 6.098 -5.560 5.458 1.00 96.44 91 ASN A CA 1
ATOM 723 C C . ASN A 1 91 ? 6.287 -6.191 4.073 1.00 96.44 91 ASN A C 1
ATOM 725 O O . ASN A 1 91 ? 7.267 -5.884 3.390 1.00 96.44 91 ASN A O 1
ATOM 729 N N . GLN A 1 92 ? 5.336 -7.005 3.608 1.00 96.38 92 GLN A N 1
ATOM 730 C CA . GLN A 1 92 ? 5.375 -7.587 2.262 1.00 96.38 92 GLN A CA 1
ATOM 731 C C . GLN A 1 92 ? 5.350 -6.502 1.173 1.00 96.38 92 GLN A C 1
ATOM 733 O O . GLN A 1 92 ? 6.128 -6.552 0.217 1.00 96.38 92 GLN A O 1
ATOM 738 N N . ALA A 1 93 ? 4.496 -5.484 1.320 1.00 95.31 93 ALA A N 1
ATOM 739 C CA . ALA A 1 93 ? 4.452 -4.350 0.400 1.00 95.31 93 ALA A CA 1
ATOM 740 C C . ALA A 1 93 ? 5.769 -3.554 0.411 1.00 95.31 93 ALA A C 1
ATOM 742 O O . ALA A 1 93 ? 6.275 -3.173 -0.648 1.00 95.31 93 ALA A O 1
ATOM 743 N N . GLN A 1 94 ? 6.369 -3.349 1.586 1.00 96.38 94 GLN A N 1
ATOM 744 C CA . GLN A 1 94 ? 7.655 -2.669 1.714 1.00 96.38 94 GLN A CA 1
ATOM 745 C C . GLN A 1 94 ? 8.798 -3.468 1.073 1.00 96.38 94 GLN A C 1
ATOM 747 O O . GLN A 1 94 ? 9.647 -2.870 0.409 1.00 96.38 94 GLN A O 1
ATOM 752 N N . GLN A 1 95 ? 8.821 -4.794 1.224 1.00 96.19 95 GLN A N 1
ATOM 753 C CA . GLN A 1 95 ? 9.801 -5.661 0.562 1.00 96.19 95 GLN A CA 1
ATOM 754 C C . GLN A 1 95 ? 9.670 -5.597 -0.962 1.00 96.19 95 GLN A C 1
ATOM 756 O O . GLN A 1 95 ? 10.665 -5.352 -1.644 1.00 96.19 95 GLN A O 1
ATOM 761 N N . LYS A 1 96 ? 8.445 -5.711 -1.499 1.00 95.19 96 LYS A N 1
ATOM 762 C CA . LYS A 1 96 ? 8.187 -5.554 -2.941 1.00 95.19 96 LYS A CA 1
ATOM 763 C C . LYS A 1 96 ? 8.650 -4.188 -3.448 1.00 95.19 96 LYS A C 1
ATOM 765 O O . LYS A 1 96 ? 9.325 -4.110 -4.468 1.00 95.19 96 LYS A O 1
ATOM 770 N N . ARG A 1 97 ? 8.364 -3.113 -2.702 1.00 96.00 97 ARG A N 1
ATOM 771 C CA . ARG A 1 97 ? 8.809 -1.755 -3.050 1.00 96.00 97 ARG A CA 1
ATOM 772 C C . ARG A 1 97 ? 10.332 -1.633 -3.087 1.00 96.00 97 ARG A C 1
ATOM 774 O O . ARG A 1 97 ? 10.856 -0.999 -3.996 1.00 96.00 97 ARG A O 1
ATOM 781 N N . ARG A 1 98 ? 11.047 -2.235 -2.128 1.00 96.12 98 ARG A N 1
ATOM 782 C CA . ARG A 1 98 ? 12.522 -2.262 -2.139 1.00 96.12 98 ARG A CA 1
ATOM 783 C C . ARG A 1 98 ? 13.059 -3.022 -3.352 1.00 96.12 98 ARG A C 1
ATOM 785 O O . ARG A 1 98 ? 13.962 -2.509 -3.999 1.00 96.12 98 ARG A O 1
ATOM 792 N N . GLY A 1 99 ? 12.468 -4.171 -3.689 1.00 95.88 99 GLY A N 1
ATOM 793 C CA . GLY A 1 99 ? 12.838 -4.941 -4.881 1.00 95.88 99 GLY A CA 1
ATOM 794 C C . GLY A 1 99 ? 12.626 -4.160 -6.180 1.00 95.88 99 GLY A C 1
ATOM 795 O O . GLY A 1 99 ? 13.525 -4.089 -7.011 1.00 95.88 99 GLY A O 1
ATOM 796 N N . PHE A 1 100 ? 11.482 -3.486 -6.334 1.00 95.06 100 PHE A N 1
ATOM 797 C CA . PHE A 1 100 ? 11.263 -2.627 -7.501 1.00 95.06 100 PHE A CA 1
ATOM 798 C C . PHE A 1 100 ? 12.243 -1.450 -7.546 1.00 95.06 100 PHE A C 1
ATOM 800 O O . PHE A 1 100 ? 12.791 -1.147 -8.603 1.00 95.06 100 PHE A O 1
ATOM 807 N N . SER A 1 101 ? 12.530 -0.825 -6.402 1.00 96.38 101 SER A N 1
ATOM 808 C CA . SER A 1 101 ? 13.500 0.271 -6.326 1.00 96.38 101 SER A CA 1
ATOM 809 C C . SER A 1 101 ? 14.903 -0.154 -6.764 1.00 96.38 101 SER A C 1
ATOM 811 O O . SER A 1 101 ? 15.549 0.606 -7.479 1.00 96.38 101 SER A O 1
ATOM 813 N N . SER A 1 102 ? 15.372 -1.347 -6.377 1.00 95.62 102 SER A N 1
ATOM 814 C CA . SER A 1 102 ? 16.675 -1.845 -6.835 1.00 95.62 102 SER A CA 1
ATOM 815 C C . SER A 1 102 ? 16.663 -2.141 -8.333 1.00 95.62 102 SER A C 1
ATOM 817 O O . SER A 1 102 ? 17.578 -1.729 -9.035 1.00 95.62 102 SER A O 1
ATOM 819 N N . THR A 1 103 ? 15.591 -2.749 -8.859 1.00 96.12 103 THR A N 1
ATOM 820 C CA . THR A 1 103 ? 15.493 -2.999 -10.308 1.00 96.12 103 THR A CA 1
ATOM 821 C C . THR A 1 103 ? 15.471 -1.712 -11.133 1.00 96.12 103 THR A C 1
ATOM 823 O O . THR A 1 103 ? 16.075 -1.663 -12.200 1.00 96.12 103 THR A O 1
ATOM 826 N N . ILE A 1 104 ? 14.819 -0.655 -10.635 1.00 96.50 104 ILE A N 1
ATOM 827 C CA . ILE A 1 104 ? 14.818 0.661 -11.287 1.00 96.50 104 ILE A CA 1
ATOM 828 C C . ILE A 1 104 ? 16.233 1.239 -11.290 1.00 96.50 104 ILE A C 1
ATOM 830 O O . ILE A 1 104 ? 16.701 1.684 -12.333 1.00 96.50 104 ILE A O 1
ATOM 834 N N . GLN A 1 105 ? 16.942 1.173 -10.161 1.00 97.19 105 GLN A N 1
ATOM 835 C CA . GLN A 1 105 ? 18.315 1.665 -10.063 1.00 97.19 105 GLN A CA 1
ATOM 836 C C . GLN A 1 105 ? 19.265 0.933 -11.027 1.00 97.19 105 GLN A C 1
ATOM 838 O O . GLN A 1 105 ? 20.082 1.576 -11.690 1.00 97.19 105 GLN A O 1
ATOM 843 N N . ASP A 1 106 ? 19.125 -0.387 -11.163 1.00 96.31 106 ASP A N 1
ATOM 844 C CA . ASP A 1 106 ? 19.913 -1.187 -12.106 1.00 96.31 106 ASP A CA 1
ATOM 845 C C . ASP A 1 106 ? 19.609 -0.810 -13.566 1.00 96.31 106 ASP A C 1
ATOM 847 O O . ASP A 1 106 ? 20.521 -0.664 -14.385 1.00 96.31 106 ASP A O 1
ATOM 851 N N . LEU A 1 107 ? 18.330 -0.615 -13.910 1.00 95.19 107 LEU A N 1
ATOM 852 C CA . LEU A 1 107 ? 17.910 -0.189 -15.250 1.00 95.19 107 LEU A CA 1
ATOM 853 C C . LEU A 1 107 ? 18.375 1.233 -15.581 1.00 95.19 107 LEU A C 1
ATOM 855 O O . LEU A 1 107 ? 18.800 1.492 -16.709 1.00 95.19 107 LEU A O 1
ATOM 859 N N . GLU A 1 108 ? 18.364 2.145 -14.609 1.00 97.00 108 GLU A N 1
ATOM 860 C CA . GLU A 1 108 ? 18.907 3.494 -14.770 1.00 97.00 108 GLU A CA 1
ATOM 861 C C . GLU A 1 108 ? 20.420 3.472 -14.998 1.00 97.00 108 GLU A C 1
ATOM 863 O O . GLU A 1 108 ? 20.925 4.211 -15.847 1.00 97.00 108 GLU A O 1
ATOM 868 N N . GLN A 1 109 ? 21.159 2.620 -14.278 1.00 96.12 109 GLN A N 1
ATOM 869 C CA . GLN A 1 109 ? 22.596 2.453 -14.503 1.00 96.12 109 GLN A CA 1
ATOM 870 C C . GLN A 1 109 ? 22.890 1.888 -15.893 1.00 96.12 109 GLN A C 1
ATOM 872 O O . GLN A 1 109 ? 23.757 2.424 -16.585 1.00 96.12 109 GLN A O 1
ATOM 877 N N . LYS A 1 110 ? 22.147 0.864 -16.333 1.00 95.56 110 LYS A N 1
ATOM 878 C CA . LYS A 1 110 ? 22.275 0.307 -17.690 1.00 95.56 110 LYS A CA 1
ATOM 879 C C . LYS A 1 110 ? 21.986 1.360 -18.755 1.00 95.56 110 LYS A C 1
ATOM 881 O O . LYS A 1 110 ? 22.803 1.553 -19.648 1.00 95.56 110 LYS A O 1
ATOM 886 N N . THR A 1 111 ? 20.892 2.106 -18.604 1.00 95.25 111 THR A N 1
ATOM 887 C CA . THR A 1 111 ? 20.519 3.192 -19.524 1.00 95.25 111 THR A CA 1
ATOM 888 C C . THR A 1 111 ? 21.604 4.267 -19.594 1.00 95.25 111 THR A C 1
ATOM 890 O O . THR A 1 111 ? 22.003 4.672 -20.682 1.00 95.25 111 THR A O 1
ATOM 893 N N . LYS A 1 112 ? 22.150 4.694 -18.446 1.00 95.56 112 LYS A N 1
ATOM 894 C CA . LYS A 1 112 ? 23.274 5.646 -18.406 1.00 95.56 112 LYS A CA 1
ATOM 895 C C . LYS A 1 112 ? 24.534 5.086 -19.068 1.00 95.56 112 LYS A C 1
ATOM 897 O O . LYS A 1 112 ? 25.255 5.845 -19.710 1.00 95.56 112 LYS A O 1
ATOM 902 N N . GLY A 1 113 ? 24.808 3.791 -18.915 1.00 95.38 113 GLY A N 1
ATOM 903 C CA . GLY A 1 113 ? 25.914 3.108 -19.588 1.00 95.38 113 GLY A CA 1
ATOM 904 C C . GLY A 1 113 ? 25.763 3.134 -21.108 1.00 95.38 113 GLY A C 1
ATOM 905 O O . GLY A 1 113 ? 26.662 3.604 -21.801 1.00 95.38 113 GLY A O 1
ATOM 906 N N . SER A 1 114 ? 24.602 2.722 -21.620 1.00 92.69 114 SER A N 1
ATOM 907 C CA . SER A 1 114 ? 24.305 2.742 -23.057 1.00 92.69 114 SER A CA 1
ATOM 908 C C . SER A 1 114 ? 24.311 4.157 -23.637 1.00 92.69 114 SER A C 1
ATOM 910 O O . SER A 1 114 ? 24.807 4.363 -24.741 1.00 92.69 114 SER A O 1
ATOM 912 N N . GLN A 1 115 ? 23.831 5.155 -22.887 1.00 95.69 115 GLN A N 1
ATOM 913 C CA . GLN A 1 115 ? 23.879 6.551 -23.322 1.00 95.69 115 GLN A CA 1
ATOM 914 C C . GLN A 1 115 ? 25.322 7.045 -23.497 1.00 95.69 115 GLN A C 1
ATOM 916 O O . GLN A 1 115 ? 25.627 7.680 -24.501 1.00 95.69 115 GLN A O 1
ATOM 921 N N . LYS A 1 116 ? 26.226 6.701 -22.568 1.00 95.12 116 LYS A N 1
ATOM 922 C CA . LYS A 1 116 ? 27.654 7.033 -22.700 1.00 95.12 116 LYS A CA 1
ATOM 923 C C . LYS A 1 116 ? 28.280 6.387 -23.934 1.00 95.12 116 LYS A C 1
ATOM 925 O O . LYS A 1 116 ? 28.973 7.070 -24.676 1.00 95.12 116 LYS A O 1
ATOM 930 N N . GLN A 1 117 ? 27.989 5.110 -24.185 1.00 95.06 117 GLN A N 1
ATOM 931 C CA . GLN A 1 117 ? 28.476 4.408 -25.379 1.00 95.06 117 GLN A CA 1
ATOM 932 C C . GLN A 1 117 ? 27.973 5.066 -26.672 1.00 95.06 117 GLN A C 1
ATOM 934 O O . GLN A 1 117 ? 28.735 5.239 -27.620 1.00 95.06 117 GLN A O 1
ATOM 939 N N . LEU A 1 118 ? 26.703 5.485 -26.711 1.00 95.62 118 LEU A N 1
ATOM 940 C CA . LEU A 1 118 ? 26.154 6.229 -27.848 1.00 95.62 118 LEU A CA 1
ATOM 941 C C . LEU A 1 118 ? 26.865 7.568 -28.056 1.00 95.62 118 LEU A C 1
ATOM 943 O O . LEU A 1 118 ? 27.151 7.933 -29.196 1.00 95.62 118 LEU A O 1
ATOM 947 N N . ASP A 1 119 ? 27.154 8.296 -26.980 1.00 94.44 119 ASP A N 1
ATOM 948 C CA . ASP A 1 119 ? 27.849 9.579 -27.064 1.00 94.44 119 ASP A CA 1
ATOM 949 C C . ASP A 1 119 ? 29.309 9.404 -27.525 1.00 94.44 119 ASP A C 1
ATOM 951 O O . ASP A 1 119 ? 29.779 10.179 -28.359 1.00 94.44 119 ASP A O 1
ATOM 955 N N . GLU A 1 120 ? 30.000 8.347 -27.087 1.00 95.50 120 GLU A N 1
ATOM 956 C CA . GLU A 1 120 ? 31.337 7.973 -27.576 1.00 95.50 120 GLU A CA 1
ATOM 957 C C . GLU A 1 120 ? 31.324 7.656 -29.080 1.00 95.50 120 GLU A C 1
ATOM 959 O O . GLU A 1 120 ? 32.114 8.217 -29.845 1.00 95.50 120 GLU A O 1
ATOM 964 N N . ILE A 1 121 ? 30.382 6.824 -29.539 1.00 93.88 121 ILE A N 1
ATOM 965 C CA . ILE A 1 121 ? 30.235 6.488 -30.964 1.00 93.88 121 ILE A CA 1
ATOM 966 C C . ILE A 1 121 ? 29.928 7.744 -31.789 1.00 93.88 121 ILE A C 1
ATOM 968 O O . ILE A 1 121 ? 30.510 7.942 -32.857 1.00 93.88 121 ILE A O 1
ATOM 972 N N . ARG A 1 122 ? 29.060 8.635 -31.295 1.00 94.88 122 ARG A N 1
ATOM 973 C CA . ARG A 1 122 ? 28.748 9.912 -31.960 1.00 94.88 122 ARG A CA 1
ATOM 974 C C . ARG A 1 122 ? 29.970 10.815 -32.085 1.00 94.88 122 ARG A C 1
ATOM 976 O O . ARG A 1 122 ? 30.148 11.445 -33.130 1.00 94.88 122 ARG A O 1
ATOM 983 N N . GLN A 1 123 ? 30.819 10.880 -31.061 1.00 95.25 123 GLN A N 1
ATOM 984 C CA . GLN A 1 123 ? 32.071 11.639 -31.128 1.00 95.25 123 GLN A CA 1
ATOM 985 C C . GLN A 1 123 ? 33.018 11.059 -32.182 1.00 95.25 123 GLN A C 1
ATOM 987 O O . GLN A 1 123 ? 33.553 11.806 -33.003 1.00 95.25 123 GLN A O 1
ATOM 992 N N . VAL A 1 124 ? 33.181 9.733 -32.214 1.00 95.81 124 VAL A N 1
ATOM 993 C CA . VAL A 1 124 ? 34.010 9.051 -33.221 1.00 95.81 124 VAL A CA 1
ATOM 994 C C . VAL A 1 124 ? 33.480 9.304 -34.633 1.00 95.81 124 VAL A C 1
ATOM 996 O O . VAL A 1 124 ? 34.253 9.684 -35.513 1.00 95.81 124 VAL A O 1
ATOM 999 N N . TRP A 1 125 ? 32.169 9.175 -34.839 1.00 94.25 125 TRP A N 1
ATOM 1000 C CA . TRP A 1 125 ? 31.523 9.459 -36.120 1.00 94.25 125 TRP A CA 1
ATOM 1001 C C . TRP A 1 125 ? 31.744 10.908 -36.566 1.00 94.25 125 TRP A C 1
ATOM 1003 O O . TRP A 1 125 ? 32.136 11.152 -37.705 1.00 94.25 125 TRP A O 1
ATOM 1013 N N . THR A 1 126 ? 31.584 11.871 -35.654 1.00 93.19 126 THR A N 1
ATOM 1014 C CA . THR A 1 126 ? 31.800 13.296 -35.953 1.00 93.19 126 THR A CA 1
ATOM 1015 C C . THR A 1 126 ? 33.256 13.564 -36.347 1.00 93.19 126 THR A C 1
ATOM 1017 O O . THR A 1 126 ? 33.520 14.283 -37.310 1.00 93.19 126 THR A O 1
ATOM 1020 N N . ASN A 1 127 ? 34.214 12.929 -35.666 1.00 94.44 127 ASN A N 1
ATOM 1021 C CA . ASN A 1 127 ? 35.635 13.028 -36.003 1.00 94.44 127 ASN A CA 1
ATOM 1022 C C . ASN A 1 127 ? 35.959 12.415 -37.373 1.00 94.44 127 ASN A C 1
ATOM 1024 O O . ASN A 1 127 ? 36.730 12.993 -38.140 1.00 94.44 127 ASN A O 1
ATOM 1028 N N . LEU A 1 128 ? 35.376 11.258 -37.696 1.00 91.62 128 LEU A N 1
ATOM 1029 C CA . LEU A 1 128 ? 35.508 10.624 -39.011 1.00 91.62 128 LEU A CA 1
ATOM 1030 C C . LEU A 1 128 ? 34.916 11.497 -40.116 1.00 91.62 128 LEU A C 1
ATOM 1032 O O . LEU A 1 128 ? 35.552 11.679 -41.151 1.00 91.62 128 LEU A O 1
ATOM 1036 N N . GLN A 1 129 ? 33.749 12.093 -39.877 1.00 95.00 129 GLN A N 1
ATOM 1037 C CA . GLN A 1 129 ? 33.116 12.998 -40.827 1.00 95.00 129 GLN A CA 1
ATOM 1038 C C . GLN A 1 129 ? 33.986 14.231 -41.098 1.00 95.00 129 GLN A C 1
ATOM 1040 O O . GLN A 1 129 ? 34.199 14.575 -42.259 1.00 95.00 129 GLN A O 1
ATOM 1045 N N . MET A 1 130 ? 34.568 14.841 -40.058 1.00 93.81 130 MET A N 1
ATOM 1046 C CA . MET A 1 130 ? 35.526 15.941 -40.230 1.00 93.81 130 MET A CA 1
ATOM 1047 C C . MET A 1 130 ? 36.743 15.515 -41.067 1.00 93.81 130 MET A C 1
ATOM 1049 O O . MET A 1 130 ? 37.113 16.219 -42.007 1.00 93.81 130 MET A O 1
ATOM 1053 N N . LYS A 1 131 ? 37.325 14.336 -40.806 1.00 92.69 131 LYS A N 1
ATOM 1054 C CA . LYS A 1 131 ? 38.446 13.807 -41.607 1.00 92.69 131 LYS A CA 1
ATOM 1055 C C . LYS A 1 131 ? 38.068 13.578 -43.069 1.00 92.69 131 LYS A C 1
ATOM 1057 O O . LYS A 1 131 ? 38.863 13.880 -43.952 1.00 92.69 131 LYS A O 1
ATOM 1062 N N . LEU A 1 132 ? 36.870 13.058 -43.330 1.00 91.94 132 LEU A N 1
ATOM 1063 C CA . LEU A 1 132 ? 36.381 12.822 -44.687 1.00 91.94 132 LEU A CA 1
ATOM 1064 C C . LEU A 1 132 ? 36.223 14.149 -45.436 1.00 91.94 132 LEU A C 1
ATOM 1066 O O . LEU A 1 132 ? 36.699 14.271 -46.561 1.00 91.94 132 LEU A O 1
ATOM 1070 N N . THR A 1 133 ? 35.658 15.171 -44.783 1.00 90.62 133 THR A N 1
ATOM 1071 C CA . THR A 1 133 ? 35.586 16.516 -45.371 1.00 90.62 133 THR A CA 1
ATOM 1072 C C . THR A 1 133 ? 36.973 17.109 -45.631 1.00 90.62 133 THR A C 1
ATOM 1074 O O . THR A 1 133 ? 37.202 17.664 -46.700 1.00 90.62 133 THR A O 1
ATOM 1077 N N . GLU A 1 134 ? 37.935 16.935 -44.719 1.00 93.25 134 GLU A N 1
ATOM 1078 C CA . GLU A 1 134 ? 39.313 17.410 -44.897 1.00 93.25 134 GLU A CA 1
ATOM 1079 C C . GLU A 1 134 ? 40.023 16.714 -46.071 1.00 93.25 134 GLU A C 1
ATOM 1081 O O . GLU A 1 134 ? 40.720 17.363 -46.853 1.00 93.25 134 GLU A O 1
ATOM 1086 N N . LEU A 1 135 ? 39.839 15.398 -46.218 1.00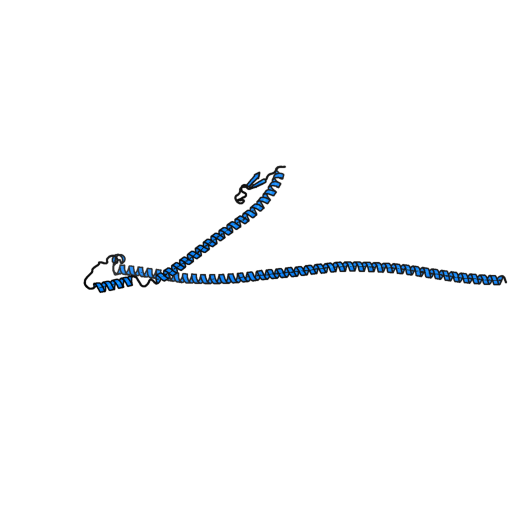 89.75 135 LEU A N 1
ATOM 1087 C CA . LEU A 1 135 ? 40.372 14.633 -47.345 1.00 89.75 135 LEU A CA 1
ATOM 1088 C C . LEU A 1 135 ? 39.722 15.040 -48.670 1.00 89.75 135 LEU A C 1
ATOM 1090 O O . LEU A 1 135 ? 40.441 15.166 -49.658 1.00 89.75 135 LEU A O 1
ATOM 1094 N N . GLY A 1 136 ? 38.414 15.313 -48.679 1.00 89.81 136 GLY A N 1
ATOM 1095 C CA . GLY A 1 136 ? 37.713 15.874 -49.836 1.00 89.81 136 GLY A CA 1
ATOM 1096 C C . GLY A 1 136 ? 38.324 17.207 -50.274 1.00 89.81 136 GLY A C 1
ATOM 1097 O O . GLY A 1 136 ? 38.769 17.333 -51.410 1.00 89.81 136 GLY A O 1
ATOM 1098 N N . TYR A 1 137 ? 38.496 18.154 -49.342 1.00 90.38 137 TYR A N 1
ATOM 1099 C CA . TYR A 1 137 ? 39.164 19.430 -49.636 1.00 90.38 137 TYR A CA 1
ATOM 1100 C C . TYR A 1 137 ? 40.602 19.252 -50.147 1.00 90.38 137 TYR A C 1
ATOM 1102 O O . TYR A 1 137 ? 41.038 19.970 -51.047 1.00 90.38 137 TYR A O 1
ATOM 1110 N N . LYS A 1 138 ? 41.361 18.297 -49.592 1.00 88.12 138 LYS A N 1
ATOM 1111 C CA . LYS A 1 138 ? 42.717 17.977 -50.069 1.00 88.12 138 LYS A CA 1
ATOM 1112 C C . LYS A 1 138 ? 42.702 17.414 -51.489 1.00 88.12 138 LYS A C 1
ATOM 1114 O O . LYS A 1 138 ? 43.563 17.792 -52.281 1.00 88.12 138 LYS A O 1
ATOM 1119 N N . GLN A 1 139 ? 41.751 16.538 -51.804 1.00 85.75 139 GLN A N 1
ATOM 1120 C CA . GLN A 1 139 ? 41.582 15.965 -53.136 1.00 85.75 139 GLN A CA 1
ATOM 1121 C C . GLN A 1 139 ? 41.225 17.048 -54.157 1.00 85.75 139 GLN A C 1
ATOM 1123 O O . GLN A 1 139 ? 41.873 17.124 -55.200 1.00 85.75 139 GLN A O 1
ATOM 1128 N N . ASP A 1 140 ? 40.269 17.917 -53.834 1.00 85.38 140 ASP A N 1
ATOM 1129 C CA . ASP A 1 140 ? 39.850 19.017 -54.706 1.00 85.38 140 ASP A CA 1
ATOM 1130 C C . ASP A 1 140 ? 40.993 20.013 -54.932 1.00 85.38 140 ASP A C 1
ATOM 1132 O O . ASP A 1 140 ? 41.297 20.364 -56.070 1.00 85.38 140 ASP A O 1
ATOM 1136 N N . SER A 1 141 ? 41.730 20.377 -53.876 1.00 84.19 141 SER A N 1
ATOM 1137 C CA . SER A 1 141 ? 42.911 21.240 -54.006 1.00 84.19 141 SER A CA 1
ATOM 1138 C C . SER A 1 141 ? 44.017 20.604 -54.858 1.00 84.19 141 SER A C 1
ATOM 1140 O O . SER A 1 141 ? 44.717 21.305 -55.591 1.00 84.19 141 SER A O 1
ATOM 1142 N N . LEU A 1 142 ? 44.202 19.281 -54.781 1.00 79.56 142 LEU A N 1
ATOM 1143 C CA . LEU A 1 142 ? 45.172 18.574 -55.617 1.00 79.56 142 LEU A CA 1
ATOM 1144 C C . LEU A 1 142 ? 44.733 18.570 -57.088 1.00 79.56 142 LEU A C 1
ATOM 1146 O O . LEU A 1 142 ? 45.556 18.855 -57.957 1.00 79.56 142 LEU A O 1
ATOM 1150 N N . LYS A 1 143 ? 43.443 18.312 -57.354 1.00 77.19 143 LYS A N 1
ATOM 1151 C CA . LYS A 1 143 ? 42.850 18.394 -58.697 1.00 77.19 143 LYS A CA 1
ATOM 1152 C C . LYS A 1 143 ? 43.034 19.791 -59.293 1.00 77.19 143 LYS A C 1
ATOM 1154 O O . LYS A 1 143 ? 43.581 19.907 -60.387 1.00 77.19 143 LYS A O 1
ATOM 1159 N N . GLU A 1 144 ? 42.694 20.844 -58.547 1.00 79.25 144 GLU A N 1
ATOM 1160 C CA . GLU A 1 144 ? 42.882 22.235 -58.982 1.00 79.25 144 GLU A CA 1
ATOM 1161 C C . GLU A 1 144 ? 44.355 22.554 -59.283 1.00 79.25 144 GLU A C 1
ATOM 1163 O O . GLU A 1 144 ? 44.664 23.133 -60.326 1.00 79.25 144 GLU A O 1
ATOM 1168 N N . LYS A 1 145 ? 45.293 22.138 -58.418 1.00 76.00 145 LYS A N 1
ATOM 1169 C CA . LYS A 1 145 ? 46.734 22.355 -58.646 1.00 76.00 145 LYS A CA 1
ATOM 1170 C C . LYS A 1 145 ? 47.252 21.633 -59.886 1.00 76.00 145 LYS A C 1
ATOM 1172 O O . LYS A 1 145 ? 48.079 22.203 -60.602 1.00 76.00 145 LYS A O 1
ATOM 1177 N N . MET A 1 146 ? 46.808 20.400 -60.137 1.00 65.44 146 MET A N 1
ATOM 1178 C CA . MET A 1 146 ? 47.220 19.638 -61.320 1.00 65.44 146 MET A CA 1
ATOM 1179 C C . MET A 1 146 ? 46.657 20.251 -62.604 1.00 65.44 146 MET A C 1
ATOM 1181 O O . MET A 1 146 ? 47.399 20.408 -63.575 1.00 65.44 146 MET A O 1
ATOM 1185 N N . GLN A 1 147 ? 45.403 20.704 -62.575 1.00 69.56 147 GLN A N 1
ATOM 1186 C CA . GLN A 1 147 ? 44.770 21.395 -63.695 1.00 69.56 147 GLN A CA 1
ATOM 1187 C C . GLN A 1 147 ? 45.469 22.729 -64.012 1.00 69.56 147 GLN A C 1
ATOM 1189 O O . GLN A 1 147 ? 45.780 22.999 -65.170 1.00 69.56 147 GLN A O 1
ATOM 1194 N N . GLN A 1 148 ? 45.789 23.534 -62.991 1.00 67.56 148 GLN A N 1
ATOM 1195 C CA . GLN A 1 148 ? 46.452 24.834 -63.162 1.00 67.56 148 GLN A CA 1
ATOM 1196 C C . GLN A 1 148 ? 47.928 24.726 -63.567 1.00 67.56 148 GLN A C 1
ATOM 1198 O O . GLN A 1 148 ? 48.398 25.531 -64.368 1.00 67.56 148 GLN A O 1
ATOM 1203 N N . SER A 1 149 ? 48.673 23.761 -63.018 1.00 61.22 149 SER A N 1
ATOM 1204 C CA . SER A 1 149 ? 50.130 23.676 -63.228 1.00 61.22 149 SER A CA 1
ATOM 1205 C C . SER A 1 149 ? 50.518 22.853 -64.454 1.00 61.22 149 SER A C 1
ATOM 1207 O O . SER A 1 149 ? 51.567 23.107 -65.041 1.00 61.22 149 SER A O 1
ATOM 1209 N N . TYR A 1 150 ? 49.700 21.867 -64.838 1.00 56.16 150 TYR A N 1
ATOM 1210 C CA . TYR A 1 150 ? 50.062 20.906 -65.882 1.00 56.16 150 TYR A CA 1
ATOM 1211 C C . TYR A 1 150 ? 49.101 20.887 -67.075 1.00 56.16 150 TYR A C 1
ATOM 1213 O O . TYR A 1 150 ? 49.442 20.273 -68.079 1.00 56.16 150 TYR A O 1
ATOM 1221 N N . SER A 1 151 ? 47.937 21.557 -67.023 1.00 55.75 151 SER A N 1
ATOM 1222 C CA . SER A 1 151 ? 46.903 21.480 -68.081 1.00 55.75 151 SER A CA 1
ATOM 1223 C C . SER A 1 151 ? 46.534 20.037 -68.473 1.00 55.75 151 SER A C 1
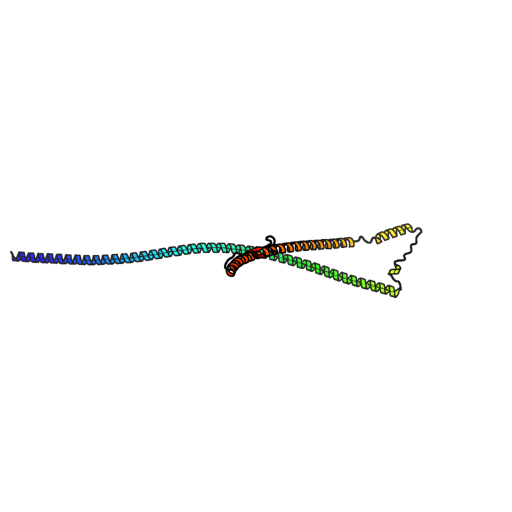ATOM 1225 O O . SER A 1 151 ? 46.099 19.783 -69.593 1.00 55.75 151 SER A O 1
ATOM 1227 N N . VAL A 1 152 ? 46.735 19.083 -67.558 1.00 56.34 152 VAL A N 1
ATOM 1228 C CA . VAL A 1 152 ? 46.377 17.674 -67.732 1.00 56.34 152 VAL A CA 1
ATOM 1229 C C . VAL A 1 152 ? 45.080 17.435 -66.983 1.00 56.34 152 VAL A C 1
ATOM 1231 O O . VAL A 1 152 ? 44.999 17.686 -65.779 1.00 56.34 152 VAL A O 1
ATOM 1234 N N . ASP A 1 153 ? 44.085 16.933 -67.705 1.00 57.69 153 ASP A N 1
ATOM 1235 C CA . ASP A 1 153 ? 42.841 16.452 -67.125 1.00 57.69 153 ASP A CA 1
ATOM 1236 C C . ASP A 1 153 ? 43.047 15.005 -66.650 1.00 57.69 153 ASP A C 1
ATOM 1238 O O . ASP A 1 153 ? 43.352 14.105 -67.442 1.00 57.69 153 ASP A O 1
ATOM 1242 N N . LEU A 1 154 ? 42.980 14.793 -65.333 1.00 52.44 154 LEU A N 1
ATOM 1243 C CA . LEU A 1 154 ? 43.369 13.529 -64.698 1.00 52.44 154 LEU A CA 1
ATOM 1244 C C . LEU A 1 154 ? 42.442 12.374 -65.112 1.00 52.44 154 LEU A C 1
ATOM 1246 O O . LEU A 1 154 ? 42.881 11.228 -65.189 1.00 52.44 154 LEU A O 1
ATOM 1250 N N . GLU A 1 155 ? 41.179 12.682 -65.409 1.00 53.97 155 GLU A N 1
ATOM 1251 C CA . GLU A 1 155 ? 40.177 11.704 -65.844 1.00 53.97 155 GLU A CA 1
ATOM 1252 C C . GLU A 1 155 ? 40.462 11.175 -67.261 1.00 53.97 155 GLU A C 1
ATOM 1254 O O . GLU A 1 155 ? 40.288 9.987 -67.510 1.00 53.97 155 GLU A O 1
ATOM 1259 N N . ALA A 1 156 ? 41.013 11.999 -68.160 1.00 51.84 156 ALA A N 1
ATOM 1260 C CA . ALA A 1 156 ? 41.289 11.610 -69.548 1.00 51.84 156 ALA A CA 1
ATOM 1261 C C . ALA A 1 156 ? 42.576 10.775 -69.726 1.00 51.84 156 ALA A C 1
ATOM 1263 O O . ALA A 1 156 ? 42.758 10.098 -70.739 1.00 51.84 156 ALA A O 1
ATOM 1264 N N . SER A 1 157 ? 43.495 10.818 -68.756 1.00 49.41 157 SER A N 1
ATOM 1265 C CA . SER A 1 157 ? 44.805 10.149 -68.859 1.00 49.41 157 SER A CA 1
ATOM 1266 C C . SER A 1 157 ? 44.803 8.691 -68.382 1.00 49.41 157 SER A C 1
ATOM 1268 O O . SER A 1 157 ? 45.764 7.972 -68.641 1.00 49.41 157 SER A O 1
ATOM 1270 N N . LEU A 1 158 ? 43.742 8.233 -67.708 1.00 53.47 158 LEU A N 1
ATOM 1271 C CA . LEU A 1 158 ? 43.616 6.849 -67.228 1.00 53.47 158 LEU A CA 1
ATOM 1272 C C . LEU A 1 158 ? 43.104 5.874 -68.307 1.00 53.47 158 LEU A C 1
ATOM 1274 O O . LEU A 1 158 ? 43.265 4.667 -68.149 1.00 53.47 158 LEU A O 1
ATOM 1278 N N . GLU A 1 159 ? 42.531 6.372 -69.408 1.00 46.59 159 GLU A N 1
ATOM 1279 C CA . GLU A 1 159 ? 41.945 5.541 -70.475 1.00 46.59 159 GLU A CA 1
ATOM 1280 C C . GLU A 1 159 ? 42.949 5.069 -71.543 1.00 46.59 159 GLU A C 1
ATOM 1282 O O . GLU A 1 159 ? 42.658 4.130 -72.280 1.00 46.59 159 GLU A O 1
ATOM 1287 N N . ASN A 1 160 ? 44.147 5.660 -71.629 1.00 46.69 160 ASN A N 1
ATOM 1288 C CA . ASN A 1 160 ? 45.116 5.353 -72.687 1.00 46.69 160 ASN A CA 1
ATOM 1289 C C . ASN A 1 160 ? 46.385 4.687 -72.139 1.00 46.69 160 ASN A C 1
ATOM 1291 O O . ASN A 1 160 ? 47.420 5.332 -71.977 1.00 46.69 160 ASN A O 1
ATOM 1295 N N . VAL A 1 161 ? 46.329 3.372 -71.912 1.00 44.69 161 VAL A N 1
ATOM 1296 C CA . VAL A 1 161 ? 47.526 2.542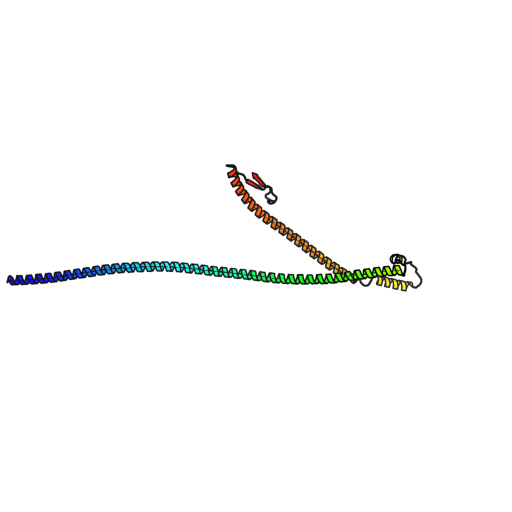 -71.697 1.00 44.69 161 VAL A CA 1
ATOM 1297 C C . VAL A 1 161 ? 47.672 1.585 -72.882 1.00 44.69 161 VAL A C 1
ATOM 1299 O O . VAL A 1 161 ? 46.921 0.626 -73.022 1.00 44.69 161 VAL A O 1
ATOM 1302 N N . VAL A 1 162 ? 48.622 1.888 -73.770 1.00 44.00 162 VAL A N 1
ATOM 1303 C CA . VAL A 1 162 ? 48.964 1.094 -74.963 1.00 44.00 162 VAL A CA 1
ATOM 1304 C C . VAL A 1 162 ? 49.845 -0.098 -74.568 1.00 44.00 162 VAL A C 1
ATOM 1306 O O . VAL A 1 162 ? 50.876 0.079 -73.921 1.00 44.00 162 VAL A O 1
ATOM 1309 N N . GLU A 1 163 ? 49.447 -1.304 -74.987 1.00 46.00 163 GLU A N 1
ATOM 1310 C CA . GLU A 1 163 ? 50.199 -2.561 -74.851 1.00 46.00 163 GLU A CA 1
ATOM 1311 C C . GLU A 1 163 ? 51.410 -2.621 -75.800 1.00 46.00 163 GLU A C 1
ATOM 1313 O O . GLU A 1 163 ? 51.261 -2.471 -77.013 1.00 46.00 163 GLU A O 1
ATOM 1318 N N . ILE A 1 164 ? 52.600 -2.937 -75.272 1.00 41.81 164 ILE A N 1
ATOM 1319 C CA . ILE A 1 164 ? 53.743 -3.460 -76.044 1.00 41.81 164 ILE A CA 1
ATOM 1320 C C . ILE A 1 164 ? 54.479 -4.513 -75.200 1.00 41.81 164 ILE A C 1
ATOM 1322 O O . ILE A 1 164 ? 54.854 -4.237 -74.065 1.00 41.81 164 ILE A O 1
ATOM 1326 N N . SER A 1 165 ? 54.745 -5.688 -75.781 1.00 38.66 165 SER A N 1
ATOM 1327 C CA . SER A 1 165 ? 55.839 -6.622 -75.421 1.00 38.66 165 SER A CA 1
ATOM 1328 C C . SER A 1 165 ? 56.071 -7.586 -76.619 1.00 38.66 165 SER A C 1
ATOM 1330 O O . SER A 1 165 ? 55.147 -7.660 -77.438 1.00 38.66 165 SER A O 1
ATOM 1332 N N . PRO A 1 166 ? 57.190 -8.349 -76.810 1.00 59.56 166 PRO A N 1
ATOM 1333 C CA . PRO A 1 166 ? 58.362 -8.607 -75.934 1.00 59.56 166 PRO A CA 1
ATOM 1334 C C . PRO A 1 166 ? 59.751 -8.634 -76.667 1.00 59.56 166 PRO A C 1
ATOM 1336 O O . PRO A 1 166 ? 59.789 -8.532 -77.897 1.00 59.56 166 PRO A O 1
ATOM 1339 N N . PRO A 1 167 ? 60.923 -8.791 -75.984 1.00 52.56 167 PRO A N 1
ATOM 1340 C CA . PRO A 1 167 ? 61.487 -10.146 -75.791 1.00 52.56 167 PRO A CA 1
ATOM 1341 C C . PRO A 1 167 ? 62.357 -10.372 -74.516 1.00 52.56 167 PRO A C 1
ATOM 1343 O O . PRO A 1 167 ? 63.059 -9.497 -74.022 1.00 52.56 167 PRO A O 1
ATOM 1346 N N . GLN A 1 168 ? 62.363 -11.620 -74.025 1.00 47.16 168 GLN A N 1
ATOM 1347 C CA . GLN A 1 168 ? 63.291 -12.223 -73.035 1.00 47.16 168 GLN A CA 1
ATOM 1348 C C . GLN A 1 168 ? 63.233 -11.748 -71.563 1.00 47.16 168 GLN A C 1
ATOM 1350 O O . GLN A 1 168 ? 63.758 -12.444 -70.696 1.00 47.16 168 GLN A O 1
ATOM 1355 N N . HIS A 1 169 ? 62.463 -10.703 -71.242 1.00 51.84 169 HIS A N 1
ATOM 1356 C CA . HIS A 1 169 ? 62.053 -10.337 -69.872 1.00 51.84 169 HIS A CA 1
ATOM 1357 C C . HIS A 1 169 ? 60.827 -11.112 -69.340 1.00 51.84 169 HIS A C 1
ATOM 1359 O O . HIS A 1 169 ? 60.481 -10.961 -68.171 1.00 51.84 169 HIS A O 1
ATOM 1365 N N . SER A 1 170 ? 60.207 -11.972 -70.161 1.00 50.47 170 SER A N 1
ATOM 1366 C CA . SER A 1 170 ? 58.875 -12.564 -69.918 1.00 50.47 170 SER A CA 1
ATOM 1367 C C . SER A 1 170 ? 58.679 -13.257 -68.566 1.00 50.47 170 SER A C 1
ATOM 1369 O O . SER A 1 170 ? 57.599 -13.164 -68.008 1.00 50.47 170 SER A O 1
ATOM 1371 N N . PHE A 1 171 ? 59.708 -13.875 -67.978 1.00 49.94 171 PHE A N 1
ATOM 1372 C CA . PHE A 1 171 ? 59.586 -14.485 -66.648 1.00 49.94 171 PHE A CA 1
ATOM 1373 C C . PHE A 1 171 ? 59.681 -13.465 -65.514 1.00 49.94 171 PHE A C 1
ATOM 1375 O O . PHE A 1 171 ? 59.007 -13.609 -64.503 1.00 49.94 171 PHE A O 1
ATOM 1382 N N . LEU A 1 172 ? 60.497 -12.420 -65.665 1.00 56.41 172 LEU A N 1
ATOM 1383 C CA . LEU A 1 172 ? 60.538 -11.308 -64.712 1.00 56.41 172 LEU A CA 1
ATOM 1384 C C . LEU A 1 172 ? 59.276 -10.455 -64.821 1.00 56.41 172 LEU A C 1
ATOM 1386 O O . LEU A 1 172 ? 58.780 -9.983 -63.807 1.00 56.41 172 LEU A O 1
ATOM 1390 N N . GLU A 1 173 ? 58.741 -10.303 -66.029 1.00 58.62 173 GLU A N 1
ATOM 1391 C CA . GLU A 1 173 ? 57.442 -9.687 -66.276 1.00 58.62 173 GLU A CA 1
ATOM 1392 C C . GLU A 1 173 ? 56.305 -10.539 -65.727 1.00 58.62 173 GLU A C 1
ATOM 1394 O O . GLU A 1 173 ? 55.484 -9.989 -65.016 1.00 58.62 173 GLU A O 1
ATOM 1399 N N . GLU A 1 174 ? 56.272 -11.856 -65.936 1.00 58.00 174 GLU A N 1
ATOM 1400 C CA . GLU A 1 174 ? 55.269 -12.736 -65.319 1.00 58.00 174 GLU A CA 1
ATOM 1401 C C . GLU A 1 174 ? 55.384 -12.751 -63.793 1.00 58.00 174 GLU A C 1
ATOM 1403 O O . GLU A 1 174 ? 54.370 -12.727 -63.105 1.00 58.00 174 GLU A O 1
ATOM 1408 N N . ILE A 1 175 ? 56.599 -12.741 -63.236 1.00 61.38 175 ILE A N 1
ATOM 1409 C CA . ILE A 1 175 ? 56.827 -12.665 -61.786 1.00 61.38 175 ILE A CA 1
ATOM 1410 C C . ILE A 1 175 ? 56.400 -11.305 -61.239 1.00 61.38 175 ILE A C 1
ATOM 1412 O O . ILE A 1 175 ? 55.773 -11.250 -60.184 1.00 61.38 175 ILE A O 1
ATOM 1416 N N . ASN A 1 176 ? 56.703 -10.212 -61.936 1.00 66.00 176 ASN A N 1
ATOM 1417 C CA . ASN A 1 176 ? 56.242 -8.881 -61.555 1.00 66.00 176 ASN A CA 1
ATOM 1418 C C . ASN A 1 176 ? 54.737 -8.719 -61.792 1.00 66.00 176 ASN A C 1
ATOM 1420 O O . ASN A 1 176 ? 54.098 -8.044 -61.004 1.00 66.00 176 ASN A O 1
ATOM 1424 N N . GLN A 1 177 ? 54.138 -9.382 -62.782 1.00 71.06 177 GLN A N 1
ATOM 1425 C CA . GLN A 1 177 ? 52.692 -9.429 -63.014 1.00 71.06 177 GLN A CA 1
ATOM 1426 C C . GLN A 1 177 ? 51.985 -10.275 -61.959 1.00 71.06 177 GLN A C 1
ATOM 1428 O O . GLN A 1 177 ? 50.902 -9.912 -61.522 1.00 71.06 177 GLN A O 1
ATOM 1433 N N . LEU A 1 178 ? 52.574 -11.388 -61.523 1.00 64.75 178 LEU A N 1
ATOM 1434 C CA . LEU A 1 178 ? 52.061 -12.208 -60.428 1.00 64.75 178 LEU A CA 1
ATOM 1435 C C . LEU A 1 178 ? 52.224 -11.489 -59.090 1.00 64.75 178 LEU A C 1
ATOM 1437 O O . LEU A 1 178 ? 51.288 -11.502 -58.303 1.00 64.75 178 LEU A O 1
ATOM 1441 N N . LYS A 1 179 ? 53.349 -10.800 -58.852 1.00 62.50 179 LYS A N 1
ATOM 1442 C CA . LYS A 1 179 ? 53.536 -9.920 -57.687 1.00 62.50 179 LYS A CA 1
ATOM 1443 C C . LYS A 1 179 ? 52.606 -8.714 -57.724 1.00 62.50 179 LYS A C 1
ATOM 1445 O O . LYS A 1 179 ? 52.029 -8.410 -56.698 1.00 62.50 179 LYS A O 1
ATOM 1450 N N . ALA A 1 180 ? 52.378 -8.103 -58.881 1.00 62.59 180 ALA A N 1
ATOM 1451 C CA . ALA A 1 180 ? 51.417 -7.017 -59.053 1.00 62.59 180 ALA A CA 1
ATOM 1452 C C . ALA A 1 180 ? 49.966 -7.509 -58.967 1.00 62.59 180 ALA A C 1
ATOM 1454 O O . ALA A 1 180 ? 49.109 -6.771 -58.507 1.00 62.59 180 ALA A O 1
ATOM 1455 N N . LYS A 1 181 ? 49.663 -8.758 -59.346 1.00 66.12 181 LYS A N 1
ATOM 1456 C CA . LYS A 1 181 ? 48.368 -9.405 -59.066 1.00 66.12 181 LYS A CA 1
ATOM 1457 C C . LYS A 1 181 ? 48.216 -9.724 -57.581 1.00 66.12 181 LYS A C 1
ATOM 1459 O O . LYS A 1 181 ? 47.118 -9.593 -57.065 1.00 66.12 181 LYS A O 1
ATOM 1464 N N . LEU A 1 182 ? 49.293 -10.104 -56.893 1.00 58.72 182 LEU A N 1
ATOM 1465 C CA . LEU A 1 182 ? 49.313 -10.349 -55.448 1.00 58.72 182 LEU A CA 1
ATOM 1466 C C . LEU A 1 182 ? 49.203 -9.037 -54.644 1.00 58.72 182 LEU A C 1
ATOM 1468 O O . LEU A 1 182 ? 48.492 -8.991 -53.650 1.00 58.72 182 LEU A O 1
ATOM 1472 N N . GLU A 1 183 ? 49.853 -7.963 -55.097 1.00 59.56 183 GLU A N 1
ATOM 1473 C CA . GLU A 1 183 ? 49.726 -6.600 -54.560 1.00 59.56 183 GLU A CA 1
ATOM 1474 C C . GLU A 1 183 ? 48.389 -5.955 -54.964 1.00 59.56 183 GLU A C 1
ATOM 1476 O O . GLU A 1 183 ? 47.803 -5.212 -54.183 1.00 59.56 183 GLU A O 1
ATOM 1481 N N . GLY A 1 184 ? 47.862 -6.288 -56.146 1.00 59.19 184 GLY A N 1
ATOM 1482 C CA . GLY A 1 184 ? 46.567 -5.845 -56.675 1.00 59.19 184 GLY A CA 1
ATOM 1483 C C . GLY A 1 184 ? 45.365 -6.597 -56.100 1.00 59.19 184 GLY A C 1
ATOM 1484 O O . GLY A 1 184 ? 44.256 -6.072 -56.114 1.00 59.19 184 GLY A O 1
ATOM 1485 N N . MET A 1 185 ? 45.578 -7.783 -55.521 1.00 57.12 185 MET A N 1
ATOM 1486 C CA . MET A 1 185 ? 44.625 -8.412 -54.598 1.00 57.12 185 MET A CA 1
ATOM 1487 C C . MET A 1 185 ? 44.491 -7.612 -53.291 1.00 57.12 185 MET A C 1
ATOM 1489 O O . MET A 1 185 ? 43.534 -7.828 -52.550 1.00 57.12 185 MET A O 1
ATOM 1493 N N . GLY A 1 186 ? 45.404 -6.662 -53.043 1.00 58.62 186 GLY A N 1
ATOM 1494 C CA . GLY A 1 186 ? 45.468 -5.867 -51.827 1.00 58.62 186 GLY A CA 1
ATOM 1495 C C . GLY A 1 186 ? 45.924 -6.699 -50.624 1.00 58.62 186 GLY A C 1
ATOM 1496 O O . GLY A 1 186 ? 45.878 -7.932 -50.656 1.00 58.62 186 GLY A O 1
ATOM 1497 N N . PRO A 1 187 ? 46.386 -6.059 -49.534 1.00 59.97 187 PRO A N 1
ATOM 1498 C CA . PRO A 1 187 ? 46.557 -6.766 -48.266 1.00 59.97 187 PRO A CA 1
ATOM 1499 C C . PRO A 1 187 ? 45.253 -7.503 -47.932 1.00 59.97 187 PRO A C 1
ATOM 1501 O O . PRO A 1 187 ? 44.182 -6.977 -48.237 1.00 59.97 187 PRO A O 1
ATOM 1504 N N . VAL A 1 188 ? 45.346 -8.704 -47.325 1.00 55.72 188 VAL A N 1
ATOM 1505 C CA . VAL A 1 188 ? 44.187 -9.456 -46.795 1.00 55.72 188 VAL A CA 1
ATOM 1506 C C . VAL A 1 188 ? 43.217 -8.436 -46.233 1.00 55.72 188 VAL A C 1
ATOM 1508 O O . VAL A 1 188 ? 43.622 -7.667 -45.362 1.00 55.72 188 VAL A O 1
ATOM 1511 N N . ASN A 1 189 ? 42.015 -8.354 -46.809 1.00 60.88 189 ASN A N 1
ATOM 1512 C CA . ASN A 1 189 ? 41.092 -7.274 -46.510 1.00 60.88 189 ASN A CA 1
ATOM 1513 C C . ASN A 1 189 ? 40.641 -7.405 -45.048 1.00 60.88 189 ASN A C 1
ATOM 1515 O O . ASN A 1 189 ? 39.627 -8.024 -44.750 1.00 60.88 189 ASN A O 1
ATOM 1519 N N . LEU A 1 190 ? 41.433 -6.865 -44.122 1.00 59.25 190 LEU A N 1
ATOM 1520 C CA . LEU A 1 190 ? 41.122 -6.800 -42.698 1.00 59.25 190 LEU A CA 1
ATOM 1521 C C . LEU A 1 190 ? 39.867 -5.944 -42.486 1.00 59.25 190 LEU A C 1
ATOM 1523 O O . LEU A 1 190 ? 39.117 -6.194 -41.548 1.00 59.25 190 LEU A O 1
ATOM 1527 N N . VAL A 1 191 ? 39.574 -5.038 -43.430 1.00 60.97 191 VAL A N 1
ATOM 1528 C CA . VAL A 1 191 ? 38.312 -4.294 -43.492 1.00 60.97 191 VAL A CA 1
ATOM 1529 C C . VAL A 1 191 ? 37.137 -5.228 -43.776 1.00 60.97 191 VAL A C 1
ATOM 1531 O O . VAL A 1 191 ? 36.056 -4.945 -43.305 1.00 60.97 191 VAL A O 1
ATOM 1534 N N . ALA A 1 192 ? 37.311 -6.386 -44.425 1.00 67.62 192 ALA A N 1
ATOM 1535 C CA . ALA A 1 192 ? 36.222 -7.358 -44.591 1.00 67.62 192 ALA A CA 1
ATOM 1536 C C . ALA A 1 192 ? 35.822 -8.028 -43.265 1.00 67.62 192 ALA A C 1
ATOM 1538 O O . ALA A 1 192 ? 34.665 -8.408 -43.089 1.00 67.62 192 ALA A O 1
ATOM 1539 N N . ILE A 1 193 ? 36.763 -8.182 -42.325 1.00 72.50 193 ILE A N 1
ATOM 1540 C CA . ILE A 1 193 ? 36.459 -8.682 -40.976 1.00 72.50 193 ILE A CA 1
ATOM 1541 C C . ILE A 1 193 ? 35.708 -7.598 -40.199 1.00 72.50 193 ILE A C 1
ATOM 1543 O O . ILE A 1 193 ? 34.657 -7.882 -39.632 1.00 72.50 193 ILE A O 1
ATOM 1547 N N . GLU A 1 194 ? 36.185 -6.353 -40.253 1.00 73.00 194 GLU A N 1
ATOM 1548 C CA . GLU A 1 194 ? 35.514 -5.203 -39.634 1.00 73.00 194 GLU A CA 1
ATOM 1549 C C . GLU A 1 194 ? 34.129 -4.933 -40.250 1.00 73.00 194 GLU A C 1
ATOM 1551 O O . GLU A 1 194 ? 33.167 -4.685 -39.528 1.00 73.00 194 GLU A O 1
ATOM 1556 N N . GLU A 1 195 ? 33.984 -5.037 -41.571 1.00 76.00 195 GLU A N 1
ATOM 1557 C CA . GLU A 1 195 ? 32.718 -4.917 -42.301 1.00 76.00 195 GLU A CA 1
ATOM 1558 C C . GLU A 1 195 ? 31.758 -6.036 -41.911 1.00 76.00 195 GLU A C 1
ATOM 1560 O O . GLU A 1 195 ? 30.576 -5.772 -41.712 1.00 76.00 195 GLU A O 1
ATOM 1565 N N . ASN A 1 196 ? 32.242 -7.271 -41.753 1.00 82.31 196 ASN A N 1
ATOM 1566 C CA . ASN A 1 196 ? 31.417 -8.380 -41.285 1.00 82.31 196 ASN A CA 1
ATOM 1567 C C . ASN A 1 196 ? 30.962 -8.171 -39.832 1.00 82.31 196 ASN A C 1
ATOM 1569 O O . ASN A 1 196 ? 29.793 -8.394 -39.523 1.00 82.31 196 ASN A O 1
ATOM 1573 N N . GLU A 1 197 ? 31.838 -7.686 -38.947 1.00 82.06 197 GLU A N 1
ATOM 1574 C CA . GLU A 1 197 ? 31.469 -7.329 -37.571 1.00 82.06 197 GLU A CA 1
ATOM 1575 C C . GLU A 1 197 ? 30.444 -6.186 -37.538 1.00 82.06 197 GLU A C 1
ATOM 1577 O O . GLU A 1 197 ? 29.439 -6.276 -36.831 1.00 82.06 197 GLU A O 1
ATOM 1582 N N . GLN A 1 198 ? 30.628 -5.145 -38.354 1.00 80.12 198 GLN A N 1
ATOM 1583 C CA . GLN A 1 198 ? 29.663 -4.051 -38.504 1.00 80.12 198 GLN A CA 1
ATOM 1584 C C . GLN A 1 198 ? 28.323 -4.545 -39.062 1.00 80.12 198 GLN A C 1
ATOM 1586 O O . GLN A 1 198 ? 27.258 -4.127 -38.599 1.00 80.12 198 GLN A O 1
ATOM 1591 N N . LEU A 1 199 ? 28.351 -5.460 -40.034 1.00 85.44 199 LEU A N 1
ATOM 1592 C CA . LEU A 1 199 ? 27.152 -6.051 -40.616 1.00 85.44 199 LEU A CA 1
ATOM 1593 C C . LEU A 1 199 ? 26.424 -6.932 -39.594 1.00 85.44 199 LEU A C 1
ATOM 1595 O O . LEU A 1 199 ? 25.201 -6.850 -39.496 1.00 85.44 199 LEU A O 1
ATOM 1599 N N . GLN A 1 200 ? 27.154 -7.706 -38.785 1.00 90.25 200 GLN A N 1
ATOM 1600 C CA . GLN A 1 200 ? 26.592 -8.486 -37.681 1.00 90.25 200 GLN A CA 1
ATOM 1601 C C . GLN A 1 200 ? 25.986 -7.595 -36.593 1.00 90.25 200 GLN A C 1
ATOM 1603 O O . GLN A 1 200 ? 24.891 -7.892 -36.120 1.00 90.25 200 GLN A O 1
ATOM 1608 N N . GLN A 1 201 ? 26.641 -6.490 -36.225 1.00 87.12 201 GLN A N 1
ATOM 1609 C CA . GLN A 1 201 ? 26.101 -5.513 -35.272 1.00 87.12 201 GLN A CA 1
ATOM 1610 C C . GLN A 1 201 ? 24.833 -4.839 -35.806 1.00 87.12 201 GLN A C 1
ATOM 1612 O O . GLN A 1 201 ? 23.853 -4.671 -35.083 1.00 87.12 201 GLN A O 1
ATOM 1617 N N . ARG A 1 202 ? 24.812 -4.484 -37.094 1.00 90.31 202 ARG A N 1
ATOM 1618 C CA . ARG A 1 202 ? 23.617 -3.929 -37.737 1.00 90.31 202 ARG A CA 1
ATOM 1619 C C . ARG A 1 202 ? 22.493 -4.957 -37.811 1.00 90.31 202 ARG A C 1
ATOM 1621 O O . ARG A 1 202 ? 21.337 -4.607 -37.599 1.00 90.31 202 ARG A O 1
ATOM 1628 N N . TYR A 1 203 ? 22.821 -6.211 -38.103 1.00 91.06 203 TYR A N 1
ATOM 1629 C CA . TYR A 1 203 ? 21.859 -7.304 -38.150 1.00 91.06 203 TYR A CA 1
ATOM 1630 C C . TYR A 1 203 ? 21.250 -7.578 -36.771 1.00 91.06 203 TYR A C 1
ATOM 1632 O O . TYR A 1 203 ? 20.028 -7.633 -36.654 1.00 91.06 203 TYR A O 1
ATOM 1640 N N . SER A 1 204 ? 22.071 -7.667 -35.720 1.00 90.06 204 SER A N 1
ATOM 1641 C CA . SER A 1 204 ? 21.586 -7.870 -34.351 1.00 90.06 204 SER A CA 1
ATOM 1642 C C . SER A 1 204 ? 20.728 -6.700 -33.869 1.00 90.06 204 SER A C 1
ATOM 1644 O O . SER A 1 204 ? 19.675 -6.924 -33.278 1.00 90.06 204 SER A O 1
ATOM 1646 N N . PHE A 1 205 ? 21.105 -5.466 -34.210 1.00 89.25 205 PHE A N 1
ATOM 1647 C CA . PHE A 1 205 ? 20.302 -4.276 -33.937 1.00 89.25 205 PHE A CA 1
ATOM 1648 C C . PHE A 1 205 ? 18.949 -4.289 -34.665 1.00 89.25 205 PHE A C 1
ATOM 1650 O O . PHE A 1 205 ? 17.915 -3.977 -34.073 1.00 89.25 205 PHE A O 1
ATOM 1657 N N . LEU A 1 206 ? 18.929 -4.662 -35.948 1.00 90.06 206 LEU A N 1
ATOM 1658 C CA . LEU A 1 206 ? 17.686 -4.755 -36.718 1.00 90.06 206 LEU A CA 1
ATOM 1659 C C . LEU A 1 206 ? 16.774 -5.871 -36.194 1.00 90.06 206 LEU A C 1
ATOM 1661 O O . LEU A 1 206 ? 15.562 -5.671 -36.145 1.00 90.06 206 LEU A O 1
ATOM 1665 N N . ILE A 1 207 ? 17.336 -7.003 -35.755 1.00 94.19 207 ILE A N 1
ATOM 1666 C CA . ILE A 1 207 ? 16.569 -8.065 -35.089 1.00 94.19 207 ILE A CA 1
ATOM 1667 C C . ILE A 1 207 ? 15.972 -7.559 -33.778 1.00 94.19 207 ILE A C 1
ATOM 1669 O O . ILE A 1 207 ? 14.773 -7.725 -33.575 1.00 94.19 207 ILE A O 1
ATOM 1673 N N . SER A 1 208 ? 16.753 -6.891 -32.921 1.00 91.19 208 SER A N 1
ATOM 1674 C CA . SER A 1 208 ? 16.214 -6.380 -31.655 1.00 91.19 208 SER A CA 1
ATOM 1675 C C . SER A 1 208 ? 15.100 -5.357 -31.885 1.00 91.19 208 SER A C 1
ATOM 1677 O O . SER A 1 208 ? 14.075 -5.398 -31.214 1.00 91.19 208 SER A O 1
ATOM 1679 N N . GLN A 1 209 ? 15.243 -4.486 -32.893 1.00 90.62 209 GLN A N 1
ATOM 1680 C CA . GLN A 1 209 ? 14.173 -3.554 -33.262 1.00 90.62 209 GLN A CA 1
ATOM 1681 C C . GLN A 1 209 ? 12.927 -4.269 -33.795 1.00 90.62 209 GLN A C 1
ATOM 1683 O O . GLN A 1 209 ? 11.807 -3.847 -33.509 1.00 90.62 209 GLN A O 1
ATOM 1688 N N . GLN A 1 210 ? 13.096 -5.342 -34.570 1.00 94.62 210 GLN A N 1
ATOM 1689 C CA . GLN A 1 210 ? 11.974 -6.143 -35.051 1.00 94.62 210 GLN A CA 1
ATOM 1690 C C . GLN A 1 210 ? 11.235 -6.825 -33.891 1.00 94.62 210 GLN A C 1
ATOM 1692 O O . GLN A 1 210 ? 10.003 -6.799 -33.862 1.00 94.62 210 GLN A O 1
ATOM 1697 N N . GLU A 1 211 ? 11.965 -7.406 -32.938 1.00 94.00 211 GLU A N 1
ATOM 1698 C CA . GLU A 1 211 ? 11.385 -8.024 -31.742 1.00 94.00 211 GLU A CA 1
ATOM 1699 C C . GLU A 1 211 ? 10.625 -6.996 -30.897 1.00 94.00 211 GLU A C 1
ATOM 1701 O O . GLU A 1 211 ? 9.478 -7.243 -30.520 1.00 94.00 211 GLU A O 1
ATOM 1706 N N . ASP A 1 212 ? 11.198 -5.811 -30.680 1.00 91.69 212 ASP A N 1
ATOM 1707 C CA . ASP A 1 212 ? 10.540 -4.721 -29.954 1.00 91.69 212 ASP A CA 1
ATOM 1708 C C . ASP A 1 212 ? 9.245 -4.265 -30.639 1.00 91.69 212 ASP A C 1
ATOM 1710 O O . ASP A 1 212 ? 8.219 -4.083 -29.978 1.00 91.69 212 ASP A O 1
ATOM 1714 N N . LEU A 1 213 ? 9.249 -4.133 -31.971 1.00 93.25 213 LEU A N 1
ATOM 1715 C CA . LEU A 1 213 ? 8.045 -3.795 -32.736 1.00 93.25 213 LEU A CA 1
ATOM 1716 C C . LEU A 1 213 ? 6.975 -4.889 -32.641 1.00 93.25 213 LEU A C 1
ATOM 1718 O O . LEU A 1 213 ? 5.789 -4.576 -32.506 1.00 93.25 213 LEU A O 1
ATOM 1722 N N . CYS A 1 214 ? 7.377 -6.161 -32.677 1.00 92.44 214 CYS A N 1
ATOM 1723 C CA . CYS A 1 214 ? 6.465 -7.292 -32.519 1.00 92.44 214 CYS A CA 1
ATOM 1724 C C . CYS A 1 214 ? 5.827 -7.292 -31.116 1.00 92.44 214 CYS A C 1
ATOM 1726 O O . CYS A 1 214 ? 4.603 -7.356 -30.974 1.00 92.44 214 CYS A O 1
ATOM 1728 N N . ASN A 1 215 ? 6.641 -7.085 -30.077 1.00 91.44 215 ASN A N 1
ATOM 1729 C CA . ASN A 1 215 ? 6.193 -6.984 -28.687 1.00 91.44 215 ASN A CA 1
ATOM 1730 C C . ASN A 1 215 ? 5.253 -5.788 -28.461 1.00 91.44 215 ASN A C 1
ATOM 1732 O O . ASN A 1 215 ? 4.237 -5.902 -27.761 1.00 91.44 215 ASN A O 1
ATOM 1736 N N . ALA A 1 216 ? 5.554 -4.639 -29.071 1.00 92.88 216 ALA A N 1
ATOM 1737 C CA . ALA A 1 216 ? 4.697 -3.458 -29.026 1.00 92.88 216 ALA A CA 1
ATOM 1738 C C . ALA A 1 216 ? 3.348 -3.719 -29.715 1.00 92.88 216 ALA A C 1
ATOM 1740 O O . ALA A 1 216 ? 2.299 -3.366 -29.170 1.00 92.88 216 ALA A O 1
ATOM 1741 N N . GLN A 1 217 ? 3.350 -4.395 -30.868 1.00 94.19 217 GLN A N 1
ATOM 1742 C CA . GLN A 1 217 ? 2.128 -4.781 -31.574 1.00 94.19 217 GLN A CA 1
ATOM 1743 C C . GLN A 1 217 ? 1.251 -5.715 -30.729 1.00 94.19 217 GLN A C 1
ATOM 1745 O O . GLN A 1 217 ? 0.040 -5.495 -30.624 1.00 94.19 217 GLN A O 1
ATOM 1750 N N . GLU A 1 218 ? 1.833 -6.743 -30.108 1.00 94.12 218 GLU A N 1
ATOM 1751 C CA . GLU A 1 218 ? 1.088 -7.640 -29.221 1.00 94.12 218 GLU A CA 1
ATOM 1752 C C . GLU A 1 218 ? 0.504 -6.905 -28.014 1.00 94.12 218 GLU A C 1
ATOM 1754 O O . GLU A 1 218 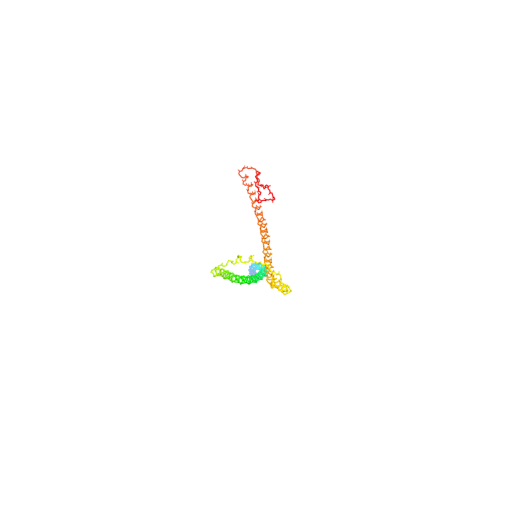? -0.648 -7.136 -27.637 1.00 94.12 218 GLU A O 1
ATOM 1759 N N . SER A 1 219 ? 1.282 -6.002 -27.420 1.00 91.75 219 SER A N 1
ATOM 1760 C CA . SER A 1 219 ? 0.850 -5.204 -26.272 1.00 91.75 219 SER A CA 1
ATOM 1761 C C . SER A 1 219 ? -0.323 -4.294 -26.634 1.00 91.75 219 SER A C 1
ATOM 1763 O O . SER A 1 219 ? -1.317 -4.252 -25.908 1.00 91.75 219 SER A O 1
ATOM 1765 N N . LEU A 1 220 ? -0.265 -3.638 -27.798 1.00 93.88 220 LEU A N 1
ATOM 1766 C CA . LEU A 1 220 ? -1.371 -2.836 -28.325 1.00 93.88 220 LEU A CA 1
ATOM 1767 C C . LEU A 1 220 ? -2.620 -3.688 -28.578 1.00 93.88 220 LEU A C 1
ATOM 1769 O O . LEU A 1 220 ? -3.718 -3.294 -28.188 1.00 93.88 220 LEU A O 1
ATOM 1773 N N . ARG A 1 221 ? -2.473 -4.887 -29.160 1.00 93.44 221 ARG A N 1
ATOM 1774 C CA . ARG A 1 221 ? -3.602 -5.815 -29.351 1.00 93.44 221 ARG A CA 1
ATOM 1775 C C . ARG A 1 221 ? -4.238 -6.226 -28.023 1.00 93.44 221 ARG A C 1
ATOM 1777 O O . ARG A 1 221 ? -5.461 -6.206 -27.911 1.00 93.44 221 ARG A O 1
ATOM 1784 N N . LYS A 1 222 ? -3.435 -6.555 -27.005 1.00 92.44 222 LYS A N 1
ATOM 1785 C CA . LYS A 1 222 ? -3.932 -6.892 -25.658 1.00 92.44 222 LYS A CA 1
ATOM 1786 C C . LYS A 1 222 ? -4.684 -5.717 -25.028 1.00 92.44 222 LYS A C 1
ATOM 1788 O O . LYS A 1 222 ? -5.770 -5.921 -24.487 1.00 92.44 222 LYS A O 1
ATOM 1793 N N . ALA A 1 223 ? -4.154 -4.500 -25.155 1.00 93.12 223 ALA A N 1
ATOM 1794 C CA . ALA A 1 223 ? -4.811 -3.292 -24.664 1.00 93.12 223 ALA A CA 1
ATOM 1795 C C . ALA A 1 223 ? -6.172 -3.060 -25.345 1.00 93.12 223 ALA A C 1
ATOM 1797 O O . ALA A 1 223 ? -7.159 -2.818 -24.655 1.00 93.12 223 ALA A O 1
ATOM 1798 N N . ILE A 1 224 ? -6.257 -3.217 -26.671 1.00 91.62 224 ILE A N 1
ATOM 1799 C CA . ILE A 1 224 ? -7.519 -3.102 -27.424 1.00 91.62 224 ILE A CA 1
ATOM 1800 C C . ILE A 1 224 ? -8.546 -4.132 -26.939 1.00 91.62 224 ILE A C 1
ATOM 1802 O O . ILE A 1 224 ? -9.698 -3.783 -26.686 1.00 91.62 224 ILE A O 1
ATOM 1806 N N . VAL A 1 225 ? -8.140 -5.393 -26.761 1.00 91.56 225 VAL A N 1
ATOM 1807 C CA . VAL A 1 225 ? -9.038 -6.450 -26.264 1.00 91.56 225 VAL A CA 1
ATOM 1808 C C . VAL A 1 225 ? -9.558 -6.119 -24.865 1.00 91.56 225 VAL A C 1
ATOM 1810 O O . VAL A 1 225 ? -10.748 -6.282 -24.598 1.00 91.56 225 VAL A O 1
ATOM 1813 N N . GLN A 1 226 ? -8.694 -5.618 -23.980 1.00 91.69 226 GLN A N 1
ATOM 1814 C CA . GLN A 1 226 ? -9.089 -5.229 -22.630 1.00 91.69 226 GLN A CA 1
ATOM 1815 C C . GLN A 1 226 ? -10.054 -4.037 -22.637 1.00 91.69 226 GLN A C 1
ATOM 1817 O O . GLN A 1 226 ? -11.065 -4.083 -21.939 1.00 91.69 226 GLN A O 1
ATOM 1822 N N . ILE A 1 227 ? -9.781 -3.007 -23.446 1.00 90.81 227 ILE A N 1
ATOM 1823 C CA . ILE A 1 227 ? -10.665 -1.844 -23.611 1.00 90.81 227 ILE A CA 1
ATOM 1824 C C . ILE A 1 227 ? -12.037 -2.292 -24.114 1.00 90.81 227 ILE A C 1
ATOM 1826 O O . ILE A 1 227 ? -13.047 -1.939 -23.511 1.00 90.81 227 ILE A O 1
ATOM 1830 N N . ASN A 1 228 ? -12.080 -3.122 -25.159 1.00 88.38 228 ASN A N 1
ATOM 1831 C CA . ASN A 1 228 ? -13.334 -3.622 -25.721 1.00 88.38 228 ASN A CA 1
ATOM 1832 C C . ASN A 1 228 ? -14.125 -4.466 -24.717 1.00 88.38 228 ASN A C 1
ATOM 1834 O O . ASN A 1 228 ? -15.348 -4.355 -24.659 1.00 88.38 228 ASN A O 1
ATOM 1838 N N . ARG A 1 229 ? -13.453 -5.289 -23.900 1.00 88.88 229 ARG A N 1
ATOM 1839 C CA . ARG A 1 229 ? -14.119 -6.073 -22.851 1.00 88.88 229 ARG A CA 1
ATOM 1840 C C . ARG A 1 229 ? -14.764 -5.163 -21.808 1.00 88.88 229 ARG A C 1
ATOM 1842 O O . ARG A 1 229 ? -15.957 -5.291 -21.553 1.00 88.88 229 ARG A O 1
ATOM 1849 N N . THR A 1 230 ? -14.002 -4.215 -21.268 1.00 90.00 230 THR A N 1
ATOM 1850 C CA . THR A 1 230 ? -14.505 -3.263 -20.268 1.00 90.00 230 THR A CA 1
ATOM 1851 C C . THR A 1 230 ? -15.635 -2.402 -20.838 1.00 90.00 230 THR A C 1
ATOM 1853 O O . THR A 1 230 ? -16.644 -2.186 -20.175 1.00 90.00 230 THR A O 1
ATOM 1856 N N . ALA A 1 231 ? -15.508 -1.948 -22.088 1.00 89.50 231 ALA A N 1
ATOM 1857 C CA . ALA A 1 231 ? -16.549 -1.177 -22.761 1.00 89.50 231 ALA A CA 1
ATOM 1858 C C . ALA A 1 231 ? -17.849 -1.982 -22.915 1.00 89.50 231 ALA A C 1
ATOM 1860 O O . ALA A 1 231 ? -18.922 -1.446 -22.651 1.00 89.50 231 ALA A O 1
ATOM 1861 N N . ARG A 1 232 ? -17.766 -3.273 -23.278 1.00 88.44 232 ARG A N 1
ATOM 1862 C CA . ARG A 1 232 ? -18.936 -4.166 -23.357 1.00 88.44 232 ARG A CA 1
ATOM 1863 C C . ARG A 1 232 ? -19.611 -4.361 -22.003 1.00 88.44 232 ARG A C 1
ATOM 1865 O O . ARG A 1 232 ? -20.834 -4.315 -21.942 1.00 88.44 232 ARG A O 1
ATOM 1872 N N . GLU A 1 233 ? -18.837 -4.559 -20.938 1.00 89.19 233 GLU A N 1
ATOM 1873 C CA . GLU A 1 233 ? -19.367 -4.721 -19.577 1.00 89.19 233 GLU A CA 1
ATOM 1874 C C . GLU A 1 233 ? -20.130 -3.465 -19.127 1.00 89.19 233 GLU A C 1
ATOM 1876 O O . GLU A 1 233 ? -21.285 -3.556 -18.709 1.00 89.19 233 GLU A O 1
ATOM 1881 N N . ILE A 1 234 ? -19.526 -2.285 -19.304 1.00 89.94 234 ILE A N 1
ATOM 1882 C CA . ILE A 1 234 ? -20.145 -0.999 -18.952 1.00 89.94 234 ILE A CA 1
ATOM 1883 C C . ILE A 1 234 ? -21.393 -0.736 -19.801 1.00 89.94 234 ILE A C 1
ATOM 1885 O O . ILE A 1 234 ? -22.425 -0.309 -19.275 1.00 89.94 234 ILE A O 1
ATOM 1889 N N . PHE A 1 235 ? -21.327 -0.984 -21.112 1.00 89.62 235 PHE A N 1
ATOM 1890 C CA . PHE A 1 235 ? -22.477 -0.804 -21.995 1.00 89.62 235 PHE A CA 1
ATOM 1891 C C . PHE A 1 235 ? -23.628 -1.742 -21.614 1.00 89.62 235 PHE A C 1
ATOM 1893 O O . PHE A 1 235 ? -24.764 -1.295 -21.515 1.00 89.62 235 PHE A O 1
ATOM 1900 N N . ALA A 1 236 ? -23.361 -3.023 -21.350 1.00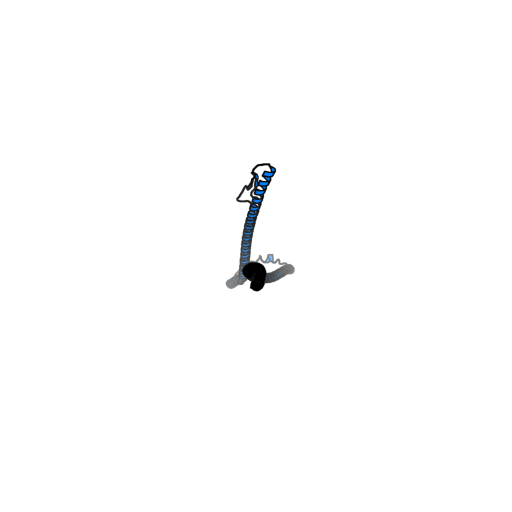 87.94 236 ALA A N 1
ATOM 1901 C CA . ALA A 1 236 ? -24.402 -3.976 -20.970 1.00 87.94 236 ALA A CA 1
ATOM 1902 C C . ALA A 1 236 ? -25.086 -3.583 -19.649 1.00 87.94 236 ALA A C 1
ATOM 1904 O O . ALA A 1 236 ? -26.315 -3.600 -19.560 1.00 87.94 236 ALA A O 1
ATOM 1905 N N . GLU A 1 237 ? -24.307 -3.172 -18.643 1.00 90.50 237 GLU A N 1
ATOM 1906 C CA . GLU A 1 237 ? -24.848 -2.720 -17.357 1.00 90.50 237 GLU A CA 1
ATOM 1907 C C . GLU A 1 237 ? -25.714 -1.462 -17.521 1.00 90.50 237 GLU A C 1
ATOM 1909 O O . GLU A 1 237 ? -26.817 -1.367 -16.977 1.00 90.50 237 GLU A O 1
ATOM 1914 N N . THR A 1 238 ? -25.231 -0.484 -18.289 1.00 89.50 238 THR A N 1
ATOM 1915 C CA . THR A 1 238 ? -25.969 0.763 -18.529 1.00 89.50 238 THR A CA 1
ATOM 1916 C C . THR A 1 238 ? -27.212 0.543 -19.386 1.00 89.50 238 THR A C 1
ATOM 1918 O O . THR A 1 238 ? -28.268 1.086 -19.060 1.00 89.50 238 THR A O 1
ATOM 1921 N N . PHE A 1 239 ? -27.139 -0.303 -20.414 1.00 90.19 239 PHE A N 1
ATOM 1922 C CA . PHE A 1 239 ? -28.277 -0.643 -21.263 1.00 90.19 239 PHE A CA 1
ATOM 1923 C C . PHE A 1 239 ? -29.389 -1.334 -20.468 1.00 90.19 239 PHE A C 1
ATOM 1925 O O . PHE A 1 239 ? -30.550 -0.954 -20.600 1.00 90.19 239 PHE A O 1
ATOM 1932 N N . GLN A 1 240 ? -29.053 -2.270 -19.573 1.00 88.69 240 GLN A N 1
ATOM 1933 C CA . GLN A 1 240 ? -30.042 -2.905 -18.693 1.00 88.69 240 GLN A CA 1
ATOM 1934 C C . GLN A 1 240 ? -30.748 -1.889 -17.787 1.00 88.69 240 GLN A C 1
ATOM 1936 O O . GLN A 1 240 ? -31.973 -1.924 -17.658 1.00 88.69 240 GLN A O 1
ATOM 1941 N N . LYS A 1 241 ? -30.002 -0.948 -17.194 1.00 90.81 241 LYS A N 1
ATOM 1942 C CA . LYS A 1 241 ? -30.595 0.128 -16.380 1.00 90.81 241 LYS A CA 1
ATOM 1943 C C . LYS A 1 241 ? -31.553 0.986 -17.207 1.00 90.81 241 LYS A C 1
ATOM 1945 O O . LYS A 1 241 ? -32.673 1.240 -16.768 1.00 90.81 241 LYS A O 1
ATOM 1950 N N . ILE A 1 242 ? -31.146 1.374 -18.418 1.00 90.06 242 ILE A N 1
ATOM 1951 C CA . ILE A 1 242 ? -31.989 2.148 -19.340 1.00 90.06 242 ILE A CA 1
ATOM 1952 C C . ILE A 1 242 ? -33.240 1.354 -19.732 1.00 90.06 242 ILE A C 1
ATOM 1954 O O . ILE A 1 242 ? -34.326 1.922 -19.739 1.00 90.06 242 ILE A O 1
ATOM 1958 N N . GLN A 1 243 ? -33.125 0.054 -20.004 1.00 88.38 243 GLN A N 1
ATOM 1959 C CA . GLN A 1 243 ? -34.251 -0.803 -20.383 1.00 88.38 243 GLN A CA 1
ATOM 1960 C C . GLN A 1 243 ? -35.320 -0.877 -19.282 1.00 88.38 243 GLN A C 1
ATOM 1962 O O . GLN A 1 243 ? -36.514 -0.784 -19.579 1.00 88.38 243 GLN A O 1
ATOM 1967 N N . VAL A 1 244 ? -34.905 -1.002 -18.016 1.00 89.12 244 VAL A N 1
ATOM 1968 C CA . VAL A 1 244 ? -35.820 -1.010 -16.863 1.00 89.12 244 VAL A CA 1
ATOM 1969 C C . VAL A 1 244 ? -36.526 0.338 -16.729 1.00 89.12 244 VAL A C 1
ATOM 1971 O O . VAL A 1 244 ? -37.757 0.382 -16.705 1.00 89.12 244 VAL A O 1
ATOM 1974 N N . SER A 1 245 ? -35.772 1.440 -16.720 1.00 88.94 245 SER A N 1
ATOM 1975 C CA . SER A 1 245 ? -36.352 2.781 -16.594 1.00 88.94 245 SER A CA 1
ATOM 1976 C C . SER A 1 245 ? -37.246 3.145 -17.782 1.00 88.94 245 SER A C 1
ATOM 1978 O O . SER A 1 245 ? -38.313 3.723 -17.593 1.00 88.94 245 SER A O 1
ATOM 1980 N N . PHE A 1 246 ? -36.867 2.772 -19.008 1.00 89.56 246 PHE A N 1
ATOM 1981 C CA . PHE A 1 246 ? -37.664 3.020 -20.211 1.00 89.56 246 PHE A CA 1
ATOM 1982 C C . PHE A 1 246 ? -39.044 2.366 -20.113 1.00 89.56 246 PHE A C 1
ATOM 1984 O O . PHE A 1 246 ? -40.050 3.016 -20.394 1.00 89.56 246 PHE A O 1
ATOM 1991 N N . LYS A 1 247 ? -39.114 1.115 -19.642 1.00 87.44 247 LYS A N 1
ATOM 1992 C CA . LYS A 1 247 ? -40.382 0.400 -19.448 1.00 87.44 247 LYS A CA 1
ATOM 1993 C C . LYS A 1 247 ? -41.291 1.085 -18.422 1.00 87.44 247 LYS A C 1
ATOM 1995 O O . LYS A 1 247 ? -42.504 1.157 -18.631 1.00 87.44 247 LYS A O 1
ATOM 2000 N N . GLU A 1 248 ? -40.723 1.583 -17.325 1.00 86.62 248 GLU A N 1
ATOM 2001 C CA . GLU A 1 248 ? -41.469 2.324 -16.300 1.00 86.62 248 GLU A CA 1
ATOM 2002 C C . GLU A 1 248 ? -42.027 3.638 -16.853 1.00 86.62 248 GLU A C 1
ATOM 2004 O O . GLU A 1 248 ? -43.232 3.886 -16.758 1.00 86.62 248 GLU A O 1
ATOM 2009 N N . TYR A 1 249 ? -41.183 4.447 -17.501 1.00 86.88 249 TYR A N 1
ATOM 2010 C CA . TYR A 1 249 ? -41.601 5.725 -18.076 1.00 86.88 249 TYR A CA 1
ATOM 2011 C C . TYR A 1 249 ? -42.620 5.557 -19.204 1.00 86.88 249 TYR A C 1
ATOM 2013 O O . TYR A 1 249 ? -43.585 6.320 -19.268 1.00 86.88 249 TYR A O 1
ATOM 2021 N N . PHE A 1 250 ? -42.462 4.544 -20.058 1.00 87.81 250 PHE A N 1
ATOM 2022 C CA . PHE A 1 250 ? -43.395 4.284 -21.153 1.00 87.81 250 PHE A CA 1
ATOM 2023 C C . PHE A 1 250 ? -44.813 4.002 -20.635 1.00 87.81 250 PHE A C 1
ATOM 2025 O O . PHE A 1 250 ? -45.785 4.569 -21.131 1.00 87.81 250 PHE A O 1
ATOM 2032 N N . ARG A 1 251 ? -44.952 3.190 -19.577 1.00 86.31 251 ARG A N 1
ATOM 2033 C CA . ARG A 1 251 ? -46.264 2.907 -18.969 1.00 86.31 251 ARG A CA 1
ATOM 2034 C C . ARG A 1 251 ? -46.940 4.153 -18.406 1.00 86.31 251 ARG A C 1
ATOM 2036 O O . ARG A 1 251 ? -48.155 4.282 -18.536 1.00 86.31 251 ARG A O 1
ATOM 2043 N N . ILE A 1 252 ? -46.166 5.051 -17.798 1.00 85.75 252 ILE A N 1
ATOM 2044 C CA . ILE A 1 252 ? -46.678 6.310 -17.240 1.00 85.75 252 ILE A CA 1
ATOM 2045 C C . ILE A 1 252 ? -47.154 7.242 -18.362 1.00 85.75 252 ILE A C 1
ATOM 2047 O O . ILE A 1 252 ? -48.233 7.820 -18.259 1.00 85.75 252 ILE A O 1
ATOM 2051 N N . LEU A 1 253 ? -46.375 7.371 -19.439 1.00 86.62 253 LEU A N 1
ATOM 2052 C CA . LEU A 1 253 ? -46.657 8.289 -20.548 1.00 86.62 253 LEU A CA 1
ATOM 2053 C C . LEU A 1 253 ? -47.857 7.870 -21.404 1.00 86.62 253 LEU A C 1
ATOM 2055 O O . LEU A 1 253 ? -48.604 8.734 -21.857 1.00 86.62 253 LEU A O 1
ATOM 2059 N N . PHE A 1 254 ? -48.053 6.568 -21.616 1.00 84.50 254 PHE A N 1
ATOM 2060 C CA . PHE A 1 254 ? -49.077 6.058 -22.535 1.00 84.50 254 PHE A CA 1
ATOM 2061 C C . PHE A 1 254 ? -50.312 5.464 -21.838 1.00 84.50 254 PHE A C 1
ATOM 2063 O O . PHE A 1 254 ? -51.209 4.959 -22.506 1.00 84.50 254 PHE A O 1
ATOM 2070 N N . GLY A 1 255 ? -50.403 5.545 -20.504 1.00 69.94 255 GLY A N 1
ATOM 2071 C CA . GLY A 1 255 ? -51.599 5.139 -19.749 1.00 69.94 255 GLY A CA 1
ATOM 2072 C C . GLY A 1 255 ? -51.896 3.630 -19.761 1.00 69.94 255 GLY A C 1
ATOM 2073 O O . GLY A 1 255 ? -52.994 3.222 -19.387 1.00 69.94 255 GLY A O 1
ATOM 2074 N N . GLY A 1 256 ? -50.931 2.806 -20.185 1.00 71.62 256 GLY A N 1
ATOM 2075 C CA . GLY A 1 256 ? -51.047 1.354 -20.360 1.00 71.62 256 GLY A CA 1
ATOM 2076 C C . GLY A 1 256 ? -50.356 0.867 -21.646 1.00 71.62 256 GLY A C 1
ATOM 2077 O O . GLY A 1 256 ? -50.393 1.548 -22.662 1.00 71.62 256 GLY A O 1
ATOM 2078 N N . GLY A 1 257 ? -49.692 -0.298 -21.597 1.00 74.25 257 GLY A N 1
ATOM 2079 C CA . GLY A 1 257 ? -48.888 -0.871 -22.697 1.00 74.25 257 GLY A CA 1
ATOM 2080 C C . GLY A 1 257 ? -47.612 -1.578 -22.199 1.00 74.25 257 GLY A C 1
ATOM 2081 O O . GLY A 1 257 ? -47.229 -1.424 -21.035 1.00 74.25 257 GLY A O 1
ATOM 2082 N N . ASP A 1 258 ? -46.952 -2.377 -23.044 1.00 81.19 258 ASP A N 1
ATOM 2083 C CA . ASP A 1 258 ? -45.606 -2.922 -22.782 1.00 81.19 258 ASP A CA 1
ATOM 2084 C C . ASP A 1 258 ? -44.713 -2.537 -23.961 1.00 81.19 258 ASP A C 1
ATOM 2086 O O . ASP A 1 258 ? -45.059 -2.852 -25.092 1.00 81.19 258 ASP A O 1
ATOM 2090 N N . ALA A 1 259 ? -43.608 -1.846 -23.683 1.00 83.19 259 ALA A N 1
ATOM 2091 C CA . ALA A 1 259 ? -42.581 -1.530 -24.668 1.00 83.19 259 ALA A CA 1
ATOM 2092 C C . ALA A 1 259 ? -41.217 -1.958 -24.126 1.00 83.19 259 ALA A C 1
ATOM 2094 O O . ALA A 1 259 ? -40.958 -1.851 -22.918 1.00 83.19 259 ALA A O 1
ATOM 2095 N N . ARG A 1 260 ? -40.349 -2.471 -24.997 1.00 83.75 260 ARG A N 1
ATOM 2096 C CA . ARG A 1 260 ? -39.028 -2.990 -24.630 1.00 83.75 260 ARG A CA 1
ATOM 2097 C C . ARG A 1 260 ? -37.970 -2.523 -25.617 1.00 83.75 260 ARG A C 1
ATOM 2099 O O . ARG A 1 260 ? -38.186 -2.514 -26.822 1.00 83.75 260 ARG A O 1
ATOM 2106 N N . LEU A 1 261 ? -36.803 -2.182 -25.075 1.00 87.94 261 LEU A N 1
ATOM 2107 C CA . LEU A 1 261 ? -35.592 -1.961 -25.861 1.00 87.94 261 LEU A CA 1
ATOM 2108 C C . LEU A 1 261 ? -34.909 -3.305 -26.106 1.00 87.94 261 LEU A C 1
ATOM 2110 O O . LEU A 1 261 ? -34.696 -4.057 -25.149 1.00 87.94 261 LEU A O 1
ATOM 2114 N N . ILE A 1 262 ? -34.578 -3.598 -27.361 1.00 85.06 262 ILE A N 1
ATOM 2115 C CA . ILE A 1 262 ? -33.884 -4.820 -27.785 1.00 85.06 262 ILE A CA 1
ATOM 2116 C C . ILE A 1 262 ? -32.654 -4.420 -28.611 1.00 85.06 262 ILE A C 1
ATOM 2118 O O . ILE A 1 262 ? -32.688 -3.446 -29.364 1.00 85.06 262 ILE A O 1
ATOM 2122 N N . LEU A 1 263 ? -31.552 -5.150 -28.432 1.00 88.56 263 LEU A N 1
ATOM 2123 C CA . LEU A 1 263 ? -30.354 -5.018 -29.261 1.00 88.56 263 LEU A CA 1
ATOM 2124 C C . LEU A 1 263 ? -30.505 -5.911 -30.494 1.00 88.56 263 LEU A C 1
ATOM 2126 O O . LEU A 1 263 ? -30.836 -7.086 -30.356 1.00 88.56 263 LEU A O 1
ATOM 2130 N N . LEU A 1 264 ? -30.247 -5.363 -31.680 1.00 82.69 264 LEU A N 1
ATOM 2131 C CA . LEU A 1 264 ? -30.339 -6.102 -32.945 1.00 82.69 264 LEU A CA 1
ATOM 2132 C C . LEU A 1 264 ? -29.289 -7.222 -33.052 1.00 82.69 264 LEU A C 1
ATOM 2134 O O . LEU A 1 264 ? -29.571 -8.284 -33.601 1.00 82.69 264 LEU A O 1
ATOM 2138 N N . GLU A 1 265 ? -28.089 -7.002 -32.509 1.00 81.12 265 GLU A N 1
ATOM 2139 C CA . GLU A 1 265 ? -26.983 -7.959 -32.535 1.00 81.12 265 GLU A CA 1
ATOM 2140 C C . GLU A 1 265 ? -26.398 -8.195 -31.135 1.00 81.12 265 GLU A C 1
ATOM 2142 O O . GLU A 1 265 ? -25.561 -7.440 -30.636 1.00 81.12 265 GLU A O 1
ATOM 2147 N N . GLU A 1 266 ? -26.767 -9.317 -30.514 1.00 71.75 266 GLU A N 1
ATOM 2148 C CA . GLU A 1 266 ? -26.274 -9.704 -29.180 1.00 71.75 266 GLU A CA 1
ATOM 2149 C C . GLU A 1 266 ? -24.762 -10.011 -29.152 1.00 71.75 266 GLU A C 1
ATOM 2151 O O . GLU A 1 266 ? -24.113 -9.882 -28.114 1.00 71.75 266 GLU A O 1
ATOM 2156 N N . ASN A 1 267 ? -24.169 -10.367 -30.297 1.00 71.44 267 ASN A N 1
ATOM 2157 C CA . ASN A 1 267 ? -22.748 -10.721 -30.400 1.00 71.44 267 ASN A CA 1
ATOM 2158 C C . ASN A 1 267 ? -21.814 -9.499 -30.501 1.00 71.44 267 ASN A C 1
ATOM 2160 O O . ASN A 1 267 ? -20.620 -9.614 -30.204 1.00 71.44 267 ASN A O 1
ATOM 2164 N N . ASN A 1 268 ? -22.335 -8.332 -30.898 1.00 78.19 268 ASN A N 1
ATOM 2165 C CA . ASN A 1 268 ? -21.557 -7.104 -31.062 1.00 78.19 268 ASN A CA 1
ATOM 2166 C C . ASN A 1 268 ? -22.280 -5.892 -30.467 1.00 78.19 268 ASN A C 1
ATOM 2168 O O . ASN A 1 268 ? -22.598 -4.915 -31.137 1.00 78.19 268 ASN A O 1
ATOM 2172 N N . ILE A 1 269 ? -22.489 -5.962 -29.155 1.00 80.50 269 ILE A N 1
ATOM 2173 C CA . ILE A 1 269 ? -23.236 -4.978 -28.364 1.00 80.50 269 ILE A CA 1
ATOM 2174 C C . ILE A 1 269 ? -22.759 -3.523 -28.586 1.00 80.50 269 ILE A C 1
ATOM 2176 O O . ILE A 1 269 ? -23.567 -2.607 -28.508 1.00 80.50 269 ILE A O 1
ATOM 2180 N N . LEU A 1 270 ? -21.469 -3.296 -28.875 1.00 81.56 270 LEU A N 1
ATOM 2181 C CA . LEU A 1 270 ? -20.904 -1.949 -29.062 1.00 81.56 270 LEU A CA 1
ATOM 2182 C C . LEU A 1 270 ? -21.256 -1.300 -30.410 1.00 81.56 270 LEU A C 1
ATOM 2184 O O . LEU A 1 270 ? -21.241 -0.076 -30.503 1.00 81.56 270 LEU A O 1
ATOM 2188 N N . GLU A 1 271 ? -21.546 -2.099 -31.437 1.00 80.81 271 GLU A N 1
ATOM 2189 C CA . GLU A 1 271 ? -21.890 -1.618 -32.786 1.00 80.81 271 GLU A CA 1
ATOM 2190 C C . GLU A 1 271 ? -23.350 -1.931 -33.161 1.00 80.81 271 GLU A C 1
ATOM 2192 O O . GLU A 1 271 ? -23.834 -1.490 -34.201 1.00 80.81 271 GLU A O 1
ATOM 2197 N N . SER A 1 272 ? -24.067 -2.663 -32.303 1.00 84.38 272 SER A N 1
ATOM 2198 C CA . SER A 1 272 ? -25.471 -3.017 -32.496 1.00 84.38 272 SER A CA 1
ATOM 2199 C C . SER A 1 272 ? -26.377 -1.786 -32.453 1.00 84.38 272 SER A C 1
ATOM 2201 O O . SER A 1 272 ? -26.296 -0.955 -31.547 1.00 84.38 272 SER A O 1
ATOM 2203 N N . GLY A 1 273 ? -27.337 -1.729 -33.377 1.00 82.25 273 GLY A N 1
ATOM 2204 C CA . GLY A 1 273 ? -28.470 -0.811 -33.270 1.00 82.25 273 GLY A CA 1
ATOM 2205 C C . GLY A 1 273 ? -29.438 -1.211 -32.148 1.00 82.25 273 GLY A C 1
ATOM 2206 O O . GLY A 1 273 ? -29.423 -2.349 -31.666 1.00 82.25 273 GLY A O 1
ATOM 2207 N N . ILE A 1 274 ? -30.279 -0.256 -31.742 1.00 86.62 274 ILE A N 1
ATOM 2208 C CA . ILE A 1 274 ? -31.320 -0.420 -30.719 1.00 86.62 274 ILE A CA 1
ATOM 2209 C C . ILE A 1 274 ? -32.686 -0.336 -31.404 1.00 86.62 274 ILE A C 1
ATOM 2211 O O . ILE A 1 274 ? -32.948 0.621 -32.132 1.00 86.62 274 ILE A O 1
ATOM 2215 N N . GLU A 1 275 ? -33.558 -1.304 -31.138 1.00 84.75 275 GLU A N 1
ATOM 2216 C CA . GLU A 1 275 ? -34.945 -1.330 -31.607 1.00 84.75 275 GLU A CA 1
ATOM 2217 C C . GLU A 1 275 ? -35.923 -1.207 -30.427 1.00 84.75 275 GLU A C 1
ATOM 2219 O O . GLU A 1 275 ? -35.638 -1.658 -29.312 1.00 84.75 275 GLU A O 1
ATOM 2224 N N . ILE A 1 276 ? -37.068 -0.563 -30.669 1.00 83.81 276 ILE A N 1
ATOM 2225 C CA . ILE A 1 276 ? -38.159 -0.399 -29.702 1.00 83.81 276 ILE A CA 1
ATOM 2226 C C . ILE A 1 276 ? -39.334 -1.251 -30.185 1.00 83.81 276 ILE A C 1
ATOM 2228 O O . ILE A 1 276 ? -39.854 -0.991 -31.270 1.00 83.81 276 ILE A O 1
ATOM 2232 N N . VAL A 1 277 ? -39.749 -2.230 -29.379 1.00 76.31 277 VAL A N 1
ATOM 2233 C CA . VAL A 1 277 ? -40.899 -3.119 -29.645 1.00 76.31 277 VAL A CA 1
ATOM 2234 C C . VAL A 1 277 ? -41.994 -2.887 -28.624 1.00 76.31 277 VAL A C 1
ATOM 2236 O O . VAL A 1 277 ? -41.635 -2.759 -27.429 1.00 76.31 277 VAL A O 1
#

Organism: NCBI:txid412755

Sequence (277 aa):
QKNQERQNTLVEIAELKAEFAASERQTEEAKRRMEMFSDSEAEQKRTEAAARYEAQDASAKIEELTCGMEQLKVRSQDLAKTKLDLEEKANQAQQKRRGFSSTIQDLEQKTKGSQKQLDEIRQVWTNLQMKLTELGYKQDSLKEKMQQSYSVDLEASLENVVEISPPQHSFLEEINQLKAKLEGMGPVNLVAIEENEQLQQRYSFLISQQEDLCNAQESLRKAIVQINRTAREIFAETFQKIQVSFKEYFRILFGGGDARLILLEENNILESGIEIV

Secondary structure (DSSP, 8-state):
-HHHHHHHHHHHHHHHHHHHHHHHHHHHHHHHHHHHHHHHHHHHHHHHHHHHHHHHHHHHHHHHHHHHHHHHHHHHHHHHHHHHHHHHHHHHHHHHHHHHHHHHHHHHHHHHHHHHHHHHHHHHHHHHHHHHHHHHHHHHHHHHHHHHHH---TTTTSS-------SS-HHHHHHHHHHHHHHHT-S--HHHHHHHHHHHHHHHHHHHHHHHHHHHHHHHHHHHHHHHHHHHHHHHHHHHHHHHHHHHHHHHHHTS----EEES-TT-TTT--EEE-

Foldseek 3Di:
DVVVVVVVVVVVVVVVVVVVVVVVVVVVVVVVVVVVVVVVVVVVVVVVVVVVVVVVVVVVVVVVVVVVVVVVVVVVVVVVVVVVVVVVVVVVVVVVVVVVVVVVVVVVVVVVVVVVVVVVVVVVVVVVVVVVVVVVVVVVVVQVCCCVPPVDNPVVVVVDDDDDDDDDCVVVVVVVVVVVVVCVVPDPPVVVVVVVVVVVVVVVVVVVVVVVVVVVVVVVVVVVVVVQVVVVVVLVVVQVVCQVVVQVVVCVVPVDDGKGWDWPDPPRSPPTDIDID

pLDDT: mean 83.92, std 14.5, range [38.66, 97.19]